Protein AF-A0A0H1RCR2-F1 (afdb_monomer)

Solvent-accessible surface area (backbone atoms only — not comparable to full-atom values): 10710 Å² total; per-residue (Å²): 124,75,67,65,59,61,64,61,50,67,60,72,89,80,60,96,56,57,71,66,57,50,45,52,46,50,44,52,52,25,50,52,54,24,70,76,38,75,85,51,46,60,32,40,55,49,40,49,52,45,50,52,50,48,44,62,71,64,78,48,88,68,96,70,82,88,71,63,65,71,38,54,53,49,53,52,53,21,50,50,48,23,53,50,30,72,71,50,89,91,56,80,65,50,51,67,48,46,38,40,66,52,39,67,88,88,66,82,84,68,61,55,65,61,65,45,57,49,50,52,55,40,37,51,55,13,38,54,47,52,55,40,41,77,72,68,41,56,64,72,59,46,36,46,53,50,14,68,70,47,73,44,57,49,69,58,49,47,56,32,33,75,74,22,39,68,61,25,53,49,48,52,50,54,46,58,61,67,68,52,71,80,77,82,80,124

Nearest PDB structures (foldseek):
  2f2c-assembly1_A  TM=2.483E-01  e=2.224E+00  Herpesvirus saimiri (strain 11)
  4pgk-assembly1_A  TM=1.810E-01  e=5.651E+00  Prochlorococcus marinus str. MIT 9313

Foldseek 3Di:
DVPVLLVVLPPPPQQPDDLVLLLVLLLVLLVVVCVVPVVQLVSLVSNVVSQVVSCVSVVDDDPDGDHDPSSVVLLVQLVVQQVCLVPDPPHDRDDSCVSSVQDDDDDPPDGPVVVVVVVSVLLSLLLSLVVCVVVVDDSLVSLVVSCVSRVNDSVSSVVSNVVRNVVSVVSVVVSVVVPDDPDPPD

Organism: NCBI:txid1225564

Radius of gyration: 19.25 Å; Cα contacts (8 Å, |Δi|>4): 142; chains: 1; bounding box: 47×61×52 Å

Mean predicted aligned error: 11.2 Å

Sequence (186 aa):
MRGQQLESAWTDANWPFAAEQDLAIFLAMTREAFAADSTNSLPAFEALGYVASYYWRKDEAPESVTIPFWVVEVIVSGYQKYKASHTGPGGARLKFGEALQMEGHGQGKRPRIHDHLKQLRDIRIAIHLVLLEEKGWKIDAAIQELADRTGIHHTTVRDLWVRHAEQARKALRNFRQGETPPEQTS

Structure (mmCIF, N/CA/C/O backbone):
data_AF-A0A0H1RCR2-F1
#
_entry.id   AF-A0A0H1RCR2-F1
#
loop_
_atom_site.group_PDB
_atom_site.id
_atom_site.type_symbol
_atom_site.label_atom_id
_atom_site.label_alt_id
_atom_site.label_comp_id
_atom_site.label_asym_id
_atom_site.label_entity_id
_atom_site.label_seq_id
_atom_site.pdbx_PDB_ins_code
_atom_site.Cartn_x
_atom_site.Cartn_y
_atom_site.Cartn_z
_atom_site.occupancy
_atom_site.B_iso_or_equiv
_atom_site.auth_seq_id
_atom_site.auth_comp_id
_atom_site.auth_asym_id
_atom_site.auth_atom_id
_atom_site.pdbx_PDB_model_num
ATOM 1 N N . MET A 1 1 ? -3.890 -25.517 2.722 1.00 35.06 1 MET A N 1
ATOM 2 C CA . MET A 1 1 ? -5.296 -25.098 2.926 1.00 35.06 1 MET A CA 1
ATOM 3 C C . MET A 1 1 ? -5.482 -23.783 3.708 1.00 35.06 1 MET A C 1
ATOM 5 O O . MET A 1 1 ? -6.578 -23.259 3.667 1.00 35.06 1 MET A O 1
ATOM 9 N N . ARG A 1 2 ? -4.459 -23.178 4.349 1.00 38.66 2 ARG A N 1
ATOM 10 C CA . ARG A 1 2 ? -4.607 -21.895 5.090 1.00 38.66 2 ARG A CA 1
ATOM 11 C C . ARG A 1 2 ? -4.662 -20.612 4.234 1.00 38.66 2 ARG A C 1
ATOM 13 O O . ARG A 1 2 ? -5.039 -19.575 4.754 1.00 38.66 2 ARG A O 1
ATOM 20 N N . GLY A 1 3 ? -4.261 -20.662 2.959 1.00 30.89 3 GLY A N 1
ATOM 21 C CA . GLY A 1 3 ? -4.200 -19.475 2.086 1.00 30.89 3 GLY A CA 1
ATOM 22 C C . GLY A 1 3 ? -5.567 -19.011 1.570 1.00 30.89 3 GLY A C 1
ATOM 23 O O . GLY A 1 3 ? -5.868 -17.830 1.644 1.00 30.89 3 GLY A O 1
ATOM 24 N N . GLN A 1 4 ? -6.423 -19.947 1.147 1.00 33.56 4 GLN A N 1
ATOM 25 C CA . GLN A 1 4 ? -7.740 -19.634 0.569 1.00 33.56 4 GLN A CA 1
ATOM 26 C C . GLN A 1 4 ? -8.764 -19.129 1.599 1.00 33.56 4 GLN A C 1
ATOM 28 O O . GLN A 1 4 ? -9.599 -18.299 1.266 1.00 33.56 4 GLN A O 1
ATOM 33 N N . GLN A 1 5 ? -8.682 -19.568 2.862 1.00 36.41 5 GLN A N 1
ATOM 34 C CA . GLN A 1 5 ? -9.556 -19.050 3.929 1.00 36.41 5 GLN A CA 1
ATOM 35 C C . GLN A 1 5 ? -9.236 -17.597 4.314 1.00 36.41 5 GLN A C 1
ATOM 37 O O . GLN A 1 5 ? -10.123 -16.872 4.751 1.00 36.41 5 GLN A O 1
ATOM 42 N N . LEU A 1 6 ? -7.985 -17.155 4.140 1.00 40.22 6 LEU A N 1
ATOM 43 C CA . LEU A 1 6 ? -7.597 -15.764 4.396 1.00 40.22 6 LEU A CA 1
ATOM 44 C C . LEU A 1 6 ? -8.060 -14.819 3.280 1.00 40.22 6 LEU A C 1
ATOM 46 O O . LEU A 1 6 ? -8.351 -13.662 3.569 1.00 40.22 6 LEU A O 1
ATOM 50 N N . GLU A 1 7 ? -8.143 -15.296 2.034 1.00 38.78 7 GLU A N 1
ATOM 51 C CA . GLU A 1 7 ? -8.657 -14.510 0.903 1.00 38.78 7 GLU A CA 1
ATOM 52 C C . GLU A 1 7 ? -10.174 -14.287 0.995 1.00 38.78 7 GLU A C 1
ATOM 54 O O . GLU A 1 7 ? -10.642 -13.203 0.659 1.00 38.78 7 GLU A O 1
ATOM 59 N N . SER A 1 8 ? -10.938 -15.256 1.519 1.00 40.12 8 SER A N 1
ATOM 60 C CA . SER A 1 8 ? -12.397 -15.126 1.652 1.00 40.12 8 SER A CA 1
ATOM 61 C C . SER A 1 8 ? -12.854 -14.335 2.882 1.00 40.12 8 SER A C 1
ATOM 63 O O . SER A 1 8 ? -13.965 -13.823 2.887 1.00 40.12 8 SER A O 1
ATOM 65 N N . ALA A 1 9 ? -12.037 -14.217 3.936 1.00 40.69 9 ALA A N 1
ATOM 66 C CA . ALA A 1 9 ? -12.423 -13.519 5.173 1.00 40.69 9 ALA A CA 1
ATOM 67 C C . ALA A 1 9 ? -12.487 -11.982 5.034 1.00 40.69 9 ALA A C 1
ATOM 69 O O . ALA A 1 9 ? -12.967 -11.294 5.932 1.00 40.69 9 ALA A O 1
ATOM 70 N N . TRP A 1 10 ? -12.008 -11.445 3.907 1.00 47.72 10 TRP A N 1
ATOM 71 C CA . TRP A 1 10 ? -12.011 -10.016 3.579 1.00 47.72 10 TRP A CA 1
ATOM 72 C C . TRP A 1 10 ? -13.032 -9.655 2.493 1.00 47.72 10 TRP A C 1
ATOM 74 O O . TRP A 1 10 ? -12.876 -8.635 1.825 1.00 47.72 10 TRP A O 1
ATOM 84 N N . THR A 1 11 ? -14.078 -10.467 2.315 1.00 45.16 11 THR A N 1
ATOM 85 C CA . THR A 1 11 ? -15.277 -10.043 1.581 1.00 45.16 11 THR A CA 1
ATOM 86 C C . THR A 1 11 ? -15.953 -8.895 2.335 1.00 45.16 11 THR A C 1
ATOM 88 O O . THR A 1 11 ? -16.417 -9.094 3.456 1.00 45.16 11 THR A O 1
ATOM 91 N N . ASP A 1 12 ? -15.937 -7.718 1.706 1.00 49.75 12 ASP A N 1
ATOM 92 C CA . ASP A 1 12 ? -16.594 -6.405 1.885 1.00 49.75 12 ASP A CA 1
ATOM 93 C C . ASP A 1 12 ? -17.469 -6.071 3.114 1.00 49.75 12 ASP A C 1
ATOM 95 O O . ASP A 1 12 ? -17.557 -4.903 3.482 1.00 49.75 12 ASP A O 1
ATOM 99 N N . ALA A 1 13 ? -18.077 -7.025 3.814 1.00 46.31 13 ALA A N 1
ATOM 100 C CA . ALA A 1 13 ? -19.043 -6.766 4.885 1.00 46.31 13 ALA A CA 1
ATOM 101 C C . ALA A 1 13 ? -18.462 -6.092 6.150 1.00 46.31 13 ALA A C 1
ATOM 103 O O . ALA A 1 13 ? -19.223 -5.632 6.997 1.00 46.31 13 ALA A O 1
ATOM 104 N N . ASN A 1 14 ? -17.133 -6.028 6.300 1.00 53.31 14 ASN A N 1
ATOM 105 C CA . ASN A 1 14 ? -16.466 -5.515 7.506 1.00 53.31 14 ASN A CA 1
ATOM 106 C C . ASN A 1 14 ? -15.431 -4.405 7.239 1.00 53.31 14 ASN A C 1
ATOM 108 O O . ASN A 1 14 ? -14.752 -3.969 8.173 1.00 53.31 14 ASN A O 1
ATOM 112 N N . TRP A 1 15 ? -15.282 -3.931 5.996 1.00 62.47 15 TRP A N 1
ATOM 113 C CA . TRP A 1 15 ? -14.347 -2.843 5.690 1.00 62.47 15 TRP A CA 1
ATOM 114 C C . TRP A 1 15 ? -15.001 -1.477 5.970 1.00 62.47 15 TRP A C 1
ATOM 116 O O . TRP A 1 15 ? -16.136 -1.256 5.558 1.00 62.47 15 TRP A O 1
ATOM 126 N N . PRO A 1 16 ? -14.340 -0.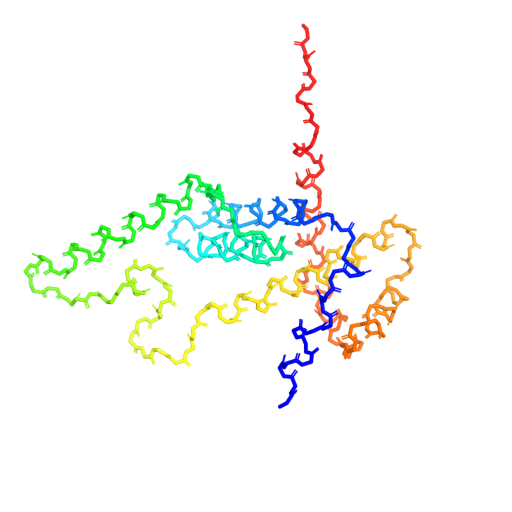546 6.688 1.00 61.06 16 PRO A N 1
ATOM 127 C CA . PRO A 1 16 ? -14.983 0.675 7.168 1.00 61.06 16 PRO A CA 1
ATOM 128 C C . PRO A 1 16 ? -15.031 1.792 6.113 1.00 61.06 16 PRO A C 1
ATOM 130 O O . PRO A 1 16 ? -15.529 2.873 6.415 1.00 61.06 16 PRO A O 1
ATOM 133 N N . PHE A 1 17 ? -14.507 1.545 4.910 1.00 67.38 17 PHE A N 1
ATOM 134 C CA . PHE A 1 17 ? -14.441 2.498 3.807 1.00 67.38 17 PHE A CA 1
ATOM 135 C C . PHE A 1 17 ? -15.185 1.986 2.581 1.00 67.38 17 PHE A C 1
ATOM 137 O O . PHE A 1 17 ? -15.174 0.786 2.300 1.00 67.38 17 PHE A O 1
ATOM 144 N N . ALA A 1 18 ? -15.745 2.916 1.805 1.00 78.62 18 ALA A N 1
ATOM 145 C CA . ALA A 1 18 ? -16.149 2.627 0.434 1.00 78.62 18 ALA A CA 1
ATOM 146 C C . ALA A 1 18 ? -14.922 2.210 -0.403 1.00 78.62 18 ALA A C 1
ATOM 148 O O . ALA A 1 18 ? -13.793 2.624 -0.116 1.00 78.62 18 ALA A O 1
ATOM 149 N N . ALA A 1 19 ? -15.127 1.401 -1.445 1.00 75.50 19 ALA A N 1
ATOM 150 C CA . ALA A 1 19 ? -14.042 0.887 -2.287 1.00 75.50 19 ALA A CA 1
ATOM 151 C C . ALA A 1 19 ? -13.187 2.015 -2.904 1.00 75.50 19 ALA A C 1
ATOM 153 O O . ALA A 1 19 ? -11.976 1.872 -3.064 1.00 75.50 19 ALA A O 1
ATOM 154 N N . GLU A 1 20 ? -13.804 3.158 -3.195 1.00 80.75 20 GLU A N 1
ATOM 155 C CA . GLU A 1 20 ? -13.174 4.371 -3.711 1.00 80.75 20 GLU A CA 1
ATOM 156 C C . GLU A 1 20 ? -12.251 5.027 -2.679 1.00 80.75 20 GLU A C 1
ATOM 158 O O . GLU A 1 20 ? -11.141 5.441 -3.011 1.00 80.75 20 GLU A O 1
ATOM 163 N N . GLN A 1 21 ? -12.689 5.100 -1.420 1.00 80.62 21 GLN A N 1
ATOM 164 C CA . GLN A 1 21 ? -11.900 5.663 -0.321 1.00 80.62 21 GLN A CA 1
ATOM 165 C C . GLN A 1 21 ? -10.708 4.758 0.006 1.00 80.62 21 GLN A C 1
ATOM 167 O O . GLN A 1 21 ? -9.594 5.241 0.197 1.00 80.62 21 GLN A O 1
ATOM 172 N N . ASP A 1 22 ? -10.924 3.439 -0.006 1.00 81.31 22 ASP A N 1
ATOM 173 C CA . ASP A 1 22 ? -9.861 2.440 0.117 1.00 81.31 22 ASP A CA 1
ATOM 174 C C . ASP A 1 22 ? -8.805 2.634 -0.983 1.00 81.31 22 ASP A C 1
ATOM 176 O O . ASP A 1 22 ? -7.619 2.798 -0.687 1.00 81.31 22 ASP A O 1
ATOM 180 N N . LEU A 1 23 ? -9.233 2.712 -2.248 1.00 84.12 23 LEU A N 1
ATOM 181 C CA . LEU A 1 23 ? -8.339 2.972 -3.375 1.00 84.12 23 LEU A CA 1
ATOM 182 C C . LEU A 1 23 ? -7.568 4.291 -3.196 1.00 84.12 23 LEU A C 1
ATOM 184 O O . LEU A 1 23 ? -6.349 4.307 -3.359 1.00 84.12 23 LEU A O 1
ATOM 188 N N . ALA A 1 24 ? -8.244 5.381 -2.826 1.00 84.75 24 ALA A N 1
ATOM 189 C CA . ALA A 1 24 ? -7.622 6.693 -2.656 1.00 84.75 24 ALA A CA 1
ATOM 190 C C . ALA A 1 24 ? -6.534 6.699 -1.568 1.00 84.75 24 ALA A C 1
ATOM 192 O O . ALA A 1 24 ? -5.434 7.206 -1.806 1.00 84.75 24 ALA A O 1
ATOM 193 N N . ILE A 1 25 ? -6.803 6.091 -0.406 1.00 84.00 25 ILE A N 1
ATOM 194 C CA . ILE A 1 25 ? -5.829 5.972 0.691 1.00 84.00 25 ILE A CA 1
ATOM 195 C C . ILE A 1 25 ? -4.581 5.229 0.205 1.00 84.00 25 ILE A C 1
ATOM 197 O O . ILE A 1 25 ? -3.456 5.697 0.398 1.00 84.00 25 ILE A O 1
ATOM 201 N N . PHE A 1 26 ? -4.760 4.096 -0.473 1.00 85.56 26 PHE A N 1
ATOM 202 C CA . PHE A 1 26 ? -3.634 3.277 -0.917 1.00 85.56 26 PHE A CA 1
ATOM 203 C C . PHE A 1 26 ? -2.836 3.900 -2.066 1.00 85.56 26 PHE A C 1
ATOM 205 O O . PHE A 1 26 ? -1.604 3.811 -2.079 1.00 85.56 26 PHE A O 1
ATOM 212 N N . LEU A 1 27 ? -3.493 4.607 -2.986 1.00 88.12 27 LEU A N 1
ATOM 213 C CA . LEU A 1 27 ? -2.804 5.397 -4.008 1.00 88.12 27 LEU A CA 1
ATOM 214 C C . LEU A 1 27 ? -1.984 6.543 -3.397 1.00 88.12 27 LEU A C 1
ATOM 216 O O . LEU A 1 27 ? -0.870 6.805 -3.851 1.00 88.12 27 LEU A O 1
ATOM 220 N N . ALA A 1 28 ? -2.484 7.201 -2.347 1.00 86.56 28 ALA A N 1
ATOM 221 C CA . ALA A 1 28 ? -1.724 8.227 -1.6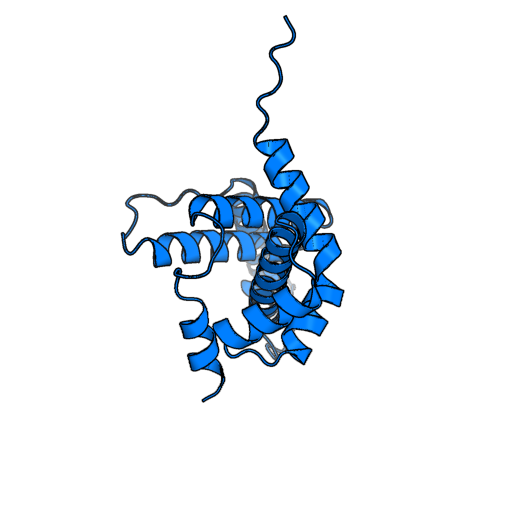35 1.00 86.56 28 ALA A CA 1
ATOM 222 C C . ALA A 1 28 ? -0.491 7.639 -0.927 1.00 86.56 28 ALA A C 1
ATOM 224 O O . ALA A 1 28 ? 0.607 8.179 -1.056 1.00 86.56 28 ALA A O 1
ATOM 225 N N . MET A 1 29 ? -0.648 6.505 -0.236 1.00 85.31 29 MET A N 1
ATOM 226 C CA . MET A 1 29 ? 0.454 5.834 0.463 1.00 85.31 29 MET A CA 1
ATOM 227 C C . MET A 1 29 ? 1.559 5.363 -0.488 1.00 85.31 29 MET A C 1
ATOM 229 O O . MET A 1 29 ? 2.739 5.586 -0.223 1.00 85.31 29 MET A O 1
ATOM 233 N N . THR A 1 30 ? 1.187 4.731 -1.602 1.00 88.12 30 THR A N 1
ATOM 234 C CA . THR A 1 30 ? 2.148 4.258 -2.614 1.00 88.12 30 THR A CA 1
ATOM 235 C C . THR A 1 30 ? 2.860 5.419 -3.301 1.00 88.12 30 THR A C 1
ATOM 237 O O . THR A 1 30 ? 4.074 5.369 -3.493 1.00 88.12 30 THR A O 1
ATOM 240 N N . ARG A 1 31 ? 2.149 6.516 -3.587 1.00 89.06 31 ARG A N 1
ATOM 241 C CA . ARG A 1 31 ? 2.767 7.746 -4.095 1.00 89.06 31 ARG A CA 1
ATOM 242 C C . ARG A 1 31 ? 3.761 8.343 -3.102 1.00 89.06 31 ARG A C 1
ATOM 244 O O . ARG A 1 31 ? 4.830 8.779 -3.514 1.00 89.06 31 ARG A O 1
ATOM 251 N N . GLU A 1 32 ? 3.427 8.376 -1.814 1.00 86.44 32 GLU A N 1
ATOM 252 C CA . GLU A 1 32 ? 4.335 8.875 -0.777 1.00 86.44 32 GLU A CA 1
ATOM 253 C C . GLU A 1 32 ? 5.592 7.998 -0.663 1.00 86.44 32 GLU A C 1
ATOM 255 O O . GLU A 1 32 ? 6.705 8.520 -0.613 1.00 86.44 32 GLU A O 1
ATOM 260 N N . ALA A 1 33 ? 5.430 6.673 -0.698 1.00 83.75 33 ALA A N 1
ATOM 261 C CA . ALA A 1 33 ? 6.551 5.736 -0.699 1.00 83.75 33 ALA A CA 1
ATOM 262 C C . ALA A 1 33 ? 7.457 5.931 -1.927 1.00 83.75 33 ALA A C 1
ATOM 264 O O . ALA A 1 33 ? 8.679 5.960 -1.790 1.00 83.75 33 ALA A O 1
ATOM 265 N N . PHE A 1 34 ? 6.867 6.137 -3.108 1.00 87.25 34 PHE A N 1
ATOM 266 C CA . PHE A 1 34 ? 7.616 6.456 -4.324 1.00 87.25 34 PHE A CA 1
ATOM 267 C C . PHE A 1 34 ? 8.319 7.815 -4.245 1.00 87.25 34 PHE A C 1
ATOM 269 O O . PHE A 1 34 ? 9.440 7.963 -4.715 1.00 87.25 34 PHE A O 1
ATOM 276 N N . ALA A 1 35 ? 7.693 8.821 -3.634 1.00 86.75 35 ALA A N 1
ATOM 277 C CA . ALA A 1 35 ? 8.319 10.128 -3.453 1.00 86.75 35 ALA A CA 1
ATOM 278 C C . ALA A 1 35 ? 9.531 10.064 -2.504 1.00 86.75 35 ALA A C 1
ATOM 280 O O . ALA A 1 35 ? 10.490 10.810 -2.694 1.00 86.75 35 ALA A O 1
ATOM 281 N N . ALA A 1 36 ? 9.500 9.170 -1.510 1.00 86.31 36 ALA A N 1
ATOM 282 C CA . ALA A 1 36 ? 10.615 8.942 -0.592 1.00 86.31 36 ALA A CA 1
ATOM 283 C C . ALA A 1 36 ? 11.798 8.213 -1.256 1.00 86.31 36 ALA A C 1
ATOM 285 O O . ALA A 1 36 ? 12.950 8.511 -0.945 1.00 86.31 36 ALA A O 1
ATOM 286 N N . ASP A 1 37 ? 11.522 7.289 -2.180 1.00 84.12 37 ASP A N 1
ATOM 287 C CA . ASP A 1 37 ? 12.530 6.614 -3.001 1.00 84.12 37 ASP 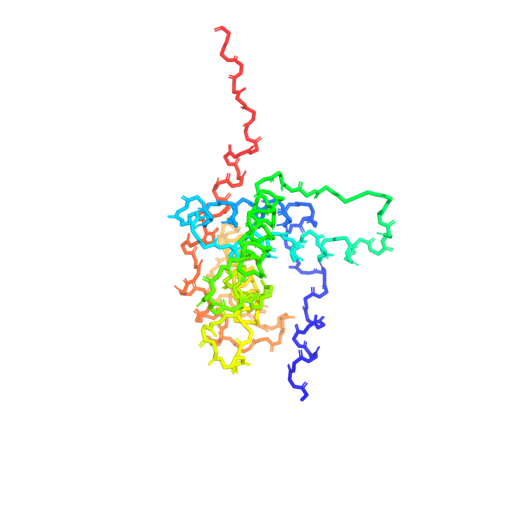A CA 1
ATOM 288 C C . ASP A 1 37 ? 12.019 6.416 -4.435 1.00 84.12 37 ASP A C 1
ATOM 290 O O . ASP A 1 37 ? 11.425 5.394 -4.783 1.00 84.12 37 ASP A O 1
ATOM 294 N N . SER A 1 38 ? 12.300 7.403 -5.290 1.00 83.44 38 SER A N 1
ATOM 295 C CA . SER A 1 38 ? 11.874 7.399 -6.698 1.00 83.44 38 SER A CA 1
ATOM 296 C C . SER A 1 38 ? 12.644 6.407 -7.571 1.00 83.44 38 SER A C 1
ATOM 298 O O . SER A 1 38 ? 12.306 6.199 -8.740 1.00 83.44 38 SER A O 1
ATOM 300 N N . THR A 1 39 ? 13.691 5.779 -7.028 1.00 80.88 39 THR A N 1
ATOM 301 C CA . THR A 1 39 ? 14.432 4.733 -7.735 1.00 80.88 39 THR A CA 1
ATOM 302 C C . THR A 1 39 ? 13.768 3.371 -7.586 1.00 80.88 39 THR A C 1
ATOM 304 O O . THR A 1 39 ? 13.957 2.516 -8.455 1.00 80.88 39 THR A O 1
ATOM 307 N N . ASN A 1 40 ? 12.956 3.198 -6.540 1.00 81.12 40 ASN A N 1
ATOM 308 C CA . ASN A 1 40 ? 12.179 2.002 -6.279 1.00 81.12 40 ASN A CA 1
ATOM 309 C C . ASN A 1 40 ? 10.857 2.044 -7.053 1.00 81.12 40 ASN A C 1
ATOM 311 O O . ASN A 1 40 ? 9.939 2.792 -6.735 1.00 81.12 40 ASN A O 1
ATOM 315 N N . SER A 1 41 ? 10.729 1.194 -8.062 1.00 83.75 41 SER A N 1
ATOM 316 C CA . SER A 1 41 ? 9.528 1.071 -8.897 1.00 83.75 41 SER A CA 1
ATOM 317 C C . SER A 1 41 ? 8.390 0.283 -8.247 1.00 83.75 41 SER A C 1
ATOM 319 O O . SER A 1 41 ? 7.281 0.266 -8.779 1.00 83.75 41 SER A O 1
ATOM 321 N N . LEU A 1 42 ? 8.630 -0.375 -7.111 1.00 81.75 42 LEU A N 1
ATOM 322 C CA . LEU A 1 42 ? 7.6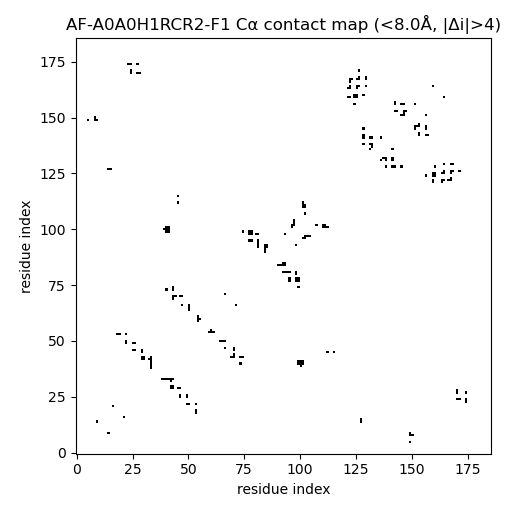51 -1.248 -6.467 1.00 81.75 42 LEU A CA 1
ATOM 323 C C . LEU A 1 42 ? 6.338 -0.544 -6.081 1.00 81.75 42 LEU A C 1
ATOM 325 O O . LEU A 1 42 ? 5.287 -1.104 -6.397 1.00 81.75 42 LEU A O 1
ATOM 329 N N . PRO A 1 43 ? 6.342 0.687 -5.529 1.00 85.75 43 PRO A N 1
ATOM 330 C CA . PRO A 1 43 ? 5.097 1.376 -5.207 1.00 85.75 43 PRO A CA 1
ATOM 331 C C . PRO A 1 43 ? 4.207 1.630 -6.433 1.00 85.75 43 PRO A C 1
ATOM 333 O O . PRO A 1 43 ? 2.984 1.637 -6.318 1.00 85.75 43 PRO A O 1
ATOM 336 N N . ALA A 1 44 ? 4.784 1.786 -7.632 1.00 87.06 44 ALA A N 1
ATOM 337 C CA . ALA A 1 44 ? 4.001 1.935 -8.861 1.00 87.06 44 ALA A CA 1
ATOM 338 C C . ALA A 1 44 ? 3.232 0.652 -9.211 1.00 87.06 44 ALA A C 1
ATOM 340 O O . ALA A 1 44 ? 2.070 0.703 -9.610 1.00 87.06 44 ALA A O 1
ATOM 341 N N . PHE A 1 45 ? 3.858 -0.511 -9.021 1.00 82.69 45 PHE A N 1
ATOM 342 C CA . PHE A 1 45 ? 3.202 -1.802 -9.232 1.00 82.69 45 PHE A CA 1
ATOM 343 C C . PHE A 1 45 ? 2.158 -2.107 -8.163 1.00 82.69 45 PHE A C 1
ATOM 345 O O . PHE A 1 45 ? 1.129 -2.706 -8.470 1.00 82.69 45 PHE A O 1
ATOM 352 N N . GLU A 1 46 ? 2.378 -1.655 -6.931 1.00 80.19 46 GLU A N 1
ATOM 353 C CA . GLU A 1 46 ? 1.362 -1.714 -5.881 1.00 80.19 46 GLU A CA 1
ATOM 354 C C . GLU A 1 46 ? 0.143 -0.880 -6.258 1.00 80.19 46 GLU A C 1
ATOM 356 O O . GLU A 1 46 ? -0.976 -1.387 -6.218 1.00 80.19 46 GLU A O 1
ATOM 361 N N . ALA A 1 47 ? 0.355 0.360 -6.708 1.00 86.12 47 ALA A N 1
ATOM 362 C CA . ALA A 1 47 ? -0.717 1.224 -7.186 1.00 86.12 47 ALA A CA 1
ATOM 363 C C . ALA A 1 47 ? -1.527 0.564 -8.319 1.00 86.12 47 ALA A C 1
ATOM 365 O O . ALA A 1 47 ? -2.757 0.581 -8.272 1.00 86.12 47 ALA A O 1
ATOM 366 N N . LEU A 1 48 ? -0.871 -0.092 -9.287 1.00 85.38 48 LEU A N 1
ATOM 367 C CA . LEU A 1 48 ? -1.565 -0.886 -10.315 1.00 85.38 48 LEU A CA 1
ATOM 368 C C . LEU A 1 48 ? -2.366 -2.046 -9.721 1.00 85.38 48 LEU A C 1
ATOM 370 O O . LEU A 1 48 ? -3.511 -2.259 -10.113 1.00 85.38 48 LEU A O 1
ATOM 374 N N . GLY A 1 49 ? -1.779 -2.791 -8.781 1.00 80.31 49 GLY A N 1
ATOM 375 C CA . GLY A 1 49 ? -2.452 -3.890 -8.093 1.00 80.31 49 GLY A CA 1
ATOM 376 C C . GLY A 1 49 ? -3.714 -3.430 -7.361 1.00 80.31 49 GLY A C 1
ATOM 377 O O . GLY A 1 49 ? -4.728 -4.127 -7.394 1.00 80.31 49 GLY A O 1
ATOM 378 N N . TYR A 1 50 ? -3.690 -2.235 -6.767 1.00 80.12 50 TYR A N 1
ATOM 379 C CA . TYR A 1 50 ? -4.856 -1.631 -6.124 1.00 80.12 50 TYR A CA 1
ATOM 380 C C . TYR A 1 50 ? -5.937 -1.219 -7.109 1.00 80.12 50 TYR A C 1
ATOM 382 O O . TYR A 1 50 ? -7.103 -1.529 -6.880 1.00 80.12 50 TYR A O 1
ATOM 390 N N . VAL A 1 51 ? -5.557 -0.571 -8.210 1.00 84.38 51 VAL A N 1
ATOM 391 C CA . VAL A 1 51 ? -6.495 -0.213 -9.279 1.00 84.38 51 VAL A CA 1
ATOM 392 C C . VAL A 1 51 ? -7.158 -1.478 -9.834 1.00 84.38 51 VAL A C 1
ATOM 394 O O . VAL A 1 51 ? -8.382 -1.552 -9.899 1.00 84.38 51 VAL A O 1
ATOM 397 N N . ALA A 1 52 ? -6.372 -2.513 -10.143 1.00 81.31 52 ALA A N 1
ATOM 398 C CA . ALA A 1 52 ? -6.892 -3.794 -10.616 1.00 81.31 52 ALA A CA 1
ATOM 399 C C . ALA A 1 52 ? -7.825 -4.458 -9.590 1.00 81.31 52 ALA A C 1
ATOM 401 O O . ALA A 1 52 ? -8.909 -4.906 -9.949 1.00 81.31 52 ALA A O 1
ATOM 402 N N . SER A 1 53 ? -7.441 -4.473 -8.310 1.00 77.38 53 SER A N 1
ATOM 403 C CA . SER A 1 53 ? -8.264 -5.038 -7.230 1.00 77.38 53 SER A CA 1
ATOM 404 C C . SER A 1 53 ? -9.577 -4.279 -7.043 1.00 77.38 53 SER A C 1
ATOM 406 O O . SER A 1 53 ? -10.605 -4.896 -6.787 1.00 77.38 53 SER A O 1
ATOM 408 N N . TYR A 1 54 ? -9.557 -2.951 -7.167 1.00 80.94 54 TYR A N 1
ATOM 409 C CA . TYR A 1 54 ? -10.753 -2.115 -7.096 1.00 80.94 54 TYR A CA 1
ATOM 410 C C . TYR A 1 54 ? -11.743 -2.465 -8.211 1.00 80.94 54 TYR A C 1
ATOM 412 O O . TYR A 1 54 ? -12.908 -2.733 -7.927 1.00 80.94 54 TYR A O 1
ATOM 420 N N . TYR A 1 55 ? -11.277 -2.540 -9.461 1.00 78.56 55 TYR A N 1
ATOM 421 C CA . TYR A 1 55 ? -12.145 -2.896 -10.585 1.00 78.56 55 TYR A CA 1
ATOM 422 C C . TYR A 1 55 ? -12.608 -4.353 -10.532 1.00 78.56 55 TYR A C 1
ATOM 424 O O . TYR A 1 55 ? -13.764 -4.627 -10.829 1.00 78.56 55 TYR A O 1
ATOM 432 N N . TRP A 1 56 ? -11.758 -5.276 -10.072 1.00 75.25 56 TRP A N 1
ATOM 433 C CA . TRP A 1 56 ? -12.163 -6.663 -9.834 1.00 75.25 56 TRP A CA 1
ATOM 434 C C . TRP A 1 56 ? -13.312 -6.761 -8.820 1.00 75.25 56 TRP A C 1
ATOM 436 O O . TRP A 1 56 ? -14.234 -7.546 -8.999 1.00 75.25 56 TRP A O 1
ATOM 446 N N . ARG A 1 57 ? -13.282 -5.945 -7.760 1.00 70.94 57 ARG A N 1
ATOM 447 C CA . ARG A 1 57 ? -14.332 -5.912 -6.726 1.00 70.94 57 ARG A CA 1
ATOM 448 C C . ARG A 1 57 ? -15.627 -5.258 -7.179 1.00 70.94 57 ARG A C 1
ATOM 450 O O . ARG A 1 57 ? -16.676 -5.559 -6.628 1.00 70.94 57 ARG A O 1
ATOM 457 N N . LYS A 1 58 ? -15.557 -4.347 -8.147 1.00 7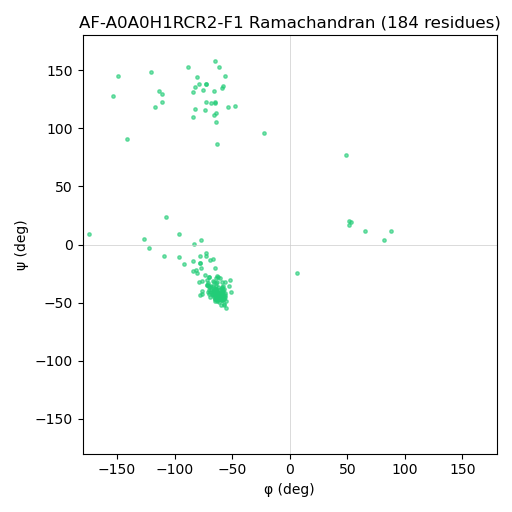5.81 58 LYS A N 1
ATOM 458 C CA . LYS A 1 58 ? -16.740 -3.693 -8.709 1.00 75.81 58 LYS A CA 1
ATOM 459 C C . LYS A 1 58 ? -17.603 -4.650 -9.537 1.00 75.81 58 LYS A C 1
ATOM 461 O O . LYS A 1 58 ? -18.723 -4.276 -9.844 1.00 75.81 58 LYS A O 1
ATOM 466 N N . ASP A 1 59 ? -17.091 -5.841 -9.879 1.00 66.00 59 ASP A N 1
ATOM 467 C CA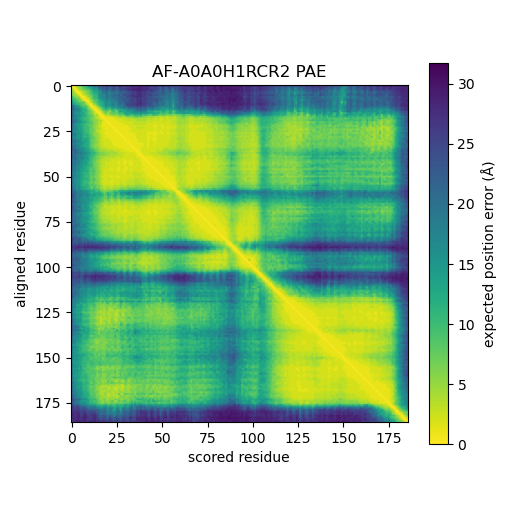 . ASP A 1 59 ? -17.737 -6.876 -10.714 1.00 66.00 59 ASP A CA 1
ATOM 468 C C . ASP A 1 59 ? -18.283 -6.350 -12.060 1.00 66.00 59 ASP A C 1
ATOM 470 O O . ASP A 1 59 ? -19.067 -6.985 -12.759 1.00 66.00 59 ASP A O 1
ATOM 474 N N . GLU A 1 60 ? -17.814 -5.167 -12.450 1.00 64.44 60 GLU A N 1
ATOM 475 C CA . GLU A 1 60 ? -18.123 -4.476 -13.687 1.00 64.44 60 GLU A CA 1
ATOM 476 C C . GLU A 1 60 ? -16.811 -4.364 -14.453 1.00 64.44 60 GLU A C 1
ATOM 478 O O . GLU A 1 60 ? -15.850 -3.756 -13.975 1.00 64.44 60 GLU A O 1
ATOM 483 N N . ALA A 1 61 ? -16.749 -4.966 -15.643 1.00 69.44 61 ALA A N 1
ATOM 484 C CA . ALA A 1 61 ? -15.623 -4.759 -16.540 1.00 69.44 61 ALA A CA 1
ATOM 485 C C . ALA A 1 61 ? -15.642 -3.289 -16.987 1.00 69.44 61 ALA A C 1
ATOM 487 O O . ALA A 1 61 ? -16.563 -2.889 -17.704 1.00 69.44 61 ALA A O 1
ATOM 488 N N . PRO A 1 62 ? -14.674 -2.460 -16.564 1.00 76.12 62 PRO A N 1
ATOM 489 C CA . PRO A 1 62 ? -14.732 -1.045 -16.873 1.00 76.12 62 PRO A CA 1
ATOM 490 C C . PRO A 1 62 ? -14.425 -0.822 -18.358 1.00 76.12 62 PRO A C 1
ATOM 492 O O . PRO A 1 62 ? -13.478 -1.397 -18.894 1.00 76.12 62 PRO A O 1
ATOM 495 N N . GLU A 1 63 ? -15.166 0.072 -19.018 1.00 77.88 63 GLU A N 1
ATOM 496 C CA . GLU A 1 63 ? -14.821 0.524 -20.379 1.00 77.88 63 GLU A CA 1
ATOM 497 C C . GLU A 1 63 ? -13.466 1.250 -20.409 1.00 77.88 63 GLU A C 1
ATOM 499 O O . GLU A 1 63 ? -12.771 1.262 -21.425 1.00 77.88 63 GLU A O 1
ATOM 504 N N . SER A 1 64 ? -13.073 1.855 -19.281 1.00 80.81 64 SER A N 1
ATOM 505 C CA . SER A 1 64 ? -11.787 2.526 -19.122 1.00 80.81 64 SER A CA 1
ATOM 506 C C . SER A 1 64 ? -11.276 2.459 -17.679 1.00 80.81 64 SER A C 1
ATOM 508 O O . SER A 1 64 ? -12.044 2.511 -16.719 1.00 80.81 64 SER A O 1
ATOM 510 N N . VAL A 1 65 ? -9.954 2.343 -17.528 1.00 81.19 65 VAL A N 1
ATOM 511 C CA . VAL A 1 65 ? -9.262 2.250 -16.235 1.00 81.19 65 VAL A CA 1
ATOM 512 C C . VAL A 1 65 ? -8.464 3.528 -16.009 1.00 81.19 65 VAL A C 1
ATOM 514 O O . VAL A 1 65 ? -7.575 3.854 -16.797 1.00 81.19 65 VAL A O 1
ATOM 517 N N . THR A 1 66 ? -8.734 4.229 -14.910 1.00 83.88 66 THR A N 1
ATOM 518 C CA . THR A 1 66 ? -7.942 5.402 -14.521 1.00 83.88 66 THR A CA 1
ATOM 519 C C . THR A 1 66 ? -6.676 4.957 -13.797 1.00 83.88 66 THR A C 1
ATOM 521 O O . THR A 1 66 ? -6.738 4.384 -12.710 1.00 83.88 66 THR A O 1
ATOM 524 N N . ILE A 1 67 ? -5.516 5.248 -14.388 1.00 86.44 67 ILE A N 1
ATOM 525 C CA . ILE A 1 67 ? -4.201 4.950 -13.809 1.00 86.44 67 ILE A CA 1
ATOM 526 C C . ILE A 1 67 ? -3.496 6.273 -13.480 1.00 86.44 67 ILE A C 1
ATOM 528 O O . ILE A 1 67 ? -3.445 7.156 -14.340 1.00 86.44 67 ILE A O 1
ATOM 532 N N . PRO A 1 68 ? -2.924 6.440 -12.272 1.00 88.56 68 PRO A N 1
ATOM 533 C CA . PRO A 1 68 ? -2.159 7.638 -11.946 1.00 88.56 68 PRO A CA 1
ATOM 534 C C . PRO A 1 68 ? -0.983 7.843 -12.907 1.00 88.56 68 PRO A C 1
ATOM 536 O O . PRO A 1 68 ? -0.228 6.914 -13.182 1.00 88.56 68 PRO A O 1
ATOM 539 N N . PHE A 1 69 ? -0.777 9.076 -13.368 1.00 88.62 69 PHE A N 1
ATOM 540 C CA . PHE A 1 69 ? 0.257 9.385 -14.361 1.00 88.62 69 PHE A CA 1
ATOM 541 C C . PHE A 1 69 ? 1.668 8.944 -13.932 1.00 88.62 69 PHE A C 1
ATOM 543 O O . PHE A 1 69 ? 2.378 8.321 -14.716 1.00 88.62 69 PHE A O 1
ATOM 550 N N . TRP A 1 70 ? 2.035 9.156 -12.663 1.00 88.31 70 TRP A N 1
ATOM 551 C CA . TRP A 1 70 ? 3.344 8.757 -12.129 1.00 88.31 70 TRP A CA 1
ATOM 552 C C . TRP A 1 70 ? 3.603 7.246 -12.246 1.00 88.31 70 TRP A C 1
ATOM 554 O O . TRP A 1 70 ? 4.733 6.822 -12.469 1.00 88.31 70 TRP A O 1
ATOM 564 N N . VAL A 1 71 ? 2.556 6.419 -12.157 1.00 90.62 71 VAL A N 1
ATOM 565 C CA . VAL A 1 71 ? 2.657 4.964 -12.344 1.00 90.62 71 VAL A CA 1
ATOM 566 C C . VAL A 1 71 ? 3.021 4.644 -13.791 1.00 90.62 71 VAL A C 1
ATOM 568 O O . VAL A 1 71 ? 3.890 3.810 -14.046 1.00 90.62 71 VAL A O 1
ATOM 571 N N . VAL A 1 72 ? 2.392 5.338 -14.744 1.00 89.06 72 VAL A N 1
ATOM 572 C CA . VAL A 1 72 ? 2.689 5.201 -16.176 1.00 89.06 72 VAL A CA 1
ATOM 573 C C . VAL A 1 72 ? 4.140 5.589 -16.459 1.00 89.06 72 VAL A C 1
ATOM 575 O O . VAL A 1 72 ? 4.840 4.853 -17.154 1.00 89.06 72 VAL A O 1
ATOM 578 N N . GLU A 1 73 ? 4.628 6.684 -15.872 1.00 90.00 73 GLU A N 1
ATOM 579 C CA . GLU A 1 73 ? 6.024 7.118 -16.013 1.00 90.00 73 GLU A CA 1
ATOM 580 C C . GLU A 1 73 ? 7.019 6.053 -15.531 1.00 90.00 73 GLU A C 1
ATOM 582 O O . GLU A 1 73 ? 8.002 5.772 -16.223 1.00 90.00 73 GLU A O 1
ATOM 587 N N . VAL A 1 74 ? 6.750 5.401 -14.392 1.00 88.44 74 VAL A N 1
ATOM 588 C CA . VAL A 1 74 ? 7.602 4.315 -13.878 1.00 88.44 74 VAL A CA 1
ATOM 589 C C . VAL A 1 74 ? 7.651 3.132 -14.848 1.00 88.44 74 VAL A C 1
ATOM 591 O O . VAL A 1 74 ? 8.737 2.623 -15.144 1.00 88.44 74 VAL A O 1
ATOM 594 N N . ILE A 1 75 ? 6.501 2.708 -15.380 1.00 86.81 75 ILE A N 1
ATOM 595 C CA . ILE A 1 75 ? 6.421 1.586 -16.330 1.00 86.81 75 ILE A CA 1
ATOM 596 C C . ILE A 1 75 ? 7.182 1.919 -17.615 1.00 86.81 75 ILE A C 1
ATOM 598 O O . ILE A 1 75 ? 7.975 1.106 -18.097 1.00 86.81 75 ILE A O 1
ATOM 602 N N . VAL A 1 76 ? 6.977 3.124 -18.156 1.00 88.44 76 VAL A N 1
ATOM 603 C CA . VAL A 1 76 ? 7.659 3.592 -19.370 1.00 88.44 76 VAL A CA 1
ATOM 604 C C . VAL A 1 76 ? 9.169 3.647 -19.149 1.00 88.44 76 VAL A C 1
ATOM 606 O O . VAL A 1 76 ? 9.922 3.128 -19.975 1.00 88.44 76 VAL A O 1
ATOM 609 N N . SER A 1 77 ? 9.621 4.198 -18.021 1.00 86.75 77 SER A N 1
ATOM 610 C CA . SER A 1 77 ? 11.040 4.253 -17.652 1.00 86.75 77 SER A CA 1
ATOM 611 C C . SER A 1 77 ? 11.662 2.855 -17.573 1.00 86.75 77 SER A C 1
ATOM 613 O O . SER A 1 77 ? 12.718 2.596 -18.156 1.00 86.75 77 SER A O 1
ATOM 615 N N . GLY A 1 78 ? 10.985 1.906 -16.925 1.00 84.56 78 GLY A N 1
ATOM 616 C CA . GLY A 1 78 ? 11.448 0.523 -16.858 1.00 84.56 78 GLY A CA 1
ATOM 617 C C . GLY A 1 78 ? 11.478 -0.184 -18.211 1.00 84.56 78 GLY A C 1
ATOM 618 O O . GLY A 1 78 ? 12.441 -0.888 -18.518 1.00 84.56 78 GLY A O 1
ATOM 619 N N . TYR A 1 79 ? 10.480 0.050 -19.065 1.00 87.31 79 TYR A N 1
ATOM 620 C CA . TYR A 1 79 ? 10.477 -0.476 -20.429 1.00 87.31 79 TYR A CA 1
ATOM 621 C C . TYR A 1 79 ? 11.628 0.090 -21.270 1.00 87.31 79 TYR A C 1
ATOM 623 O O . TYR A 1 79 ? 12.282 -0.654 -22.002 1.00 87.31 79 TYR A O 1
ATOM 631 N N . GLN A 1 80 ? 11.937 1.381 -21.136 1.00 87.38 80 GLN A N 1
ATOM 632 C CA . GLN A 1 80 ? 13.088 1.987 -21.806 1.00 87.38 80 GLN A CA 1
ATOM 633 C C . GLN A 1 80 ? 14.411 1.366 -21.335 1.00 87.38 80 GLN A C 1
ATOM 635 O O . GLN A 1 80 ? 15.246 1.026 -22.176 1.00 87.38 80 GLN A O 1
ATOM 640 N N . LYS A 1 81 ? 14.581 1.130 -20.025 1.00 84.62 81 LYS A N 1
ATOM 641 C CA . LYS A 1 81 ? 15.749 0.417 -19.467 1.00 84.62 81 LYS A CA 1
ATOM 642 C C . LYS A 1 81 ? 15.861 -1.006 -20.015 1.00 84.62 81 LYS A C 1
ATOM 644 O O . LYS A 1 81 ? 16.936 -1.423 -20.448 1.00 84.62 81 LYS A O 1
ATOM 649 N N . TYR A 1 82 ? 14.744 -1.734 -20.050 1.00 85.94 82 TYR A N 1
ATOM 650 C CA . TYR A 1 82 ? 14.671 -3.071 -20.634 1.00 85.94 82 TYR A CA 1
ATOM 651 C C . TYR A 1 82 ? 15.112 -3.054 -22.101 1.00 85.94 82 TYR A C 1
ATOM 653 O O . TYR A 1 82 ? 16.029 -3.791 -22.473 1.00 85.94 82 TYR A O 1
ATOM 661 N N . LYS A 1 83 ? 14.533 -2.165 -22.916 1.00 86.75 83 LYS A N 1
ATOM 662 C CA . LYS A 1 83 ? 14.858 -2.023 -24.340 1.00 86.75 83 LYS A CA 1
ATOM 663 C C . LYS A 1 83 ? 16.337 -1.693 -24.550 1.00 86.75 83 LYS A C 1
ATOM 665 O O . LYS A 1 83 ? 16.996 -2.374 -25.330 1.00 86.75 83 LYS A O 1
ATOM 670 N N . ALA A 1 84 ? 16.873 -0.723 -23.808 1.00 85.06 84 ALA A N 1
ATOM 671 C CA . ALA A 1 84 ? 18.280 -0.333 -23.884 1.00 85.06 84 ALA A CA 1
ATOM 672 C C . ALA A 1 84 ? 19.234 -1.493 -23.544 1.00 85.06 84 ALA A C 1
ATOM 674 O O . ALA A 1 84 ? 20.244 -1.675 -24.225 1.00 85.06 84 ALA A O 1
ATOM 675 N N . SER A 1 85 ? 18.886 -2.333 -22.557 1.00 82.62 85 SER A N 1
ATOM 676 C CA . SER A 1 85 ? 19.697 -3.509 -22.192 1.00 82.62 85 SER A CA 1
ATOM 677 C C . SER A 1 85 ? 19.772 -4.578 -23.293 1.00 82.62 85 SER A C 1
ATOM 679 O O . SER A 1 85 ? 20.697 -5.386 -23.299 1.00 82.62 85 SER A O 1
ATOM 681 N N . HIS A 1 86 ? 18.832 -4.578 -24.246 1.00 82.44 86 HIS A N 1
ATOM 682 C CA . HIS A 1 86 ? 18.812 -5.519 -25.373 1.00 82.44 86 HIS A CA 1
ATOM 683 C C . HIS A 1 86 ? 19.527 -4.996 -26.617 1.00 82.44 86 HIS A C 1
ATOM 685 O O . HIS A 1 86 ? 19.851 -5.787 -27.504 1.00 82.44 86 HIS A O 1
ATOM 691 N N . THR A 1 87 ? 19.771 -3.688 -26.688 1.00 79.31 87 THR A N 1
ATOM 692 C CA . THR A 1 87 ? 20.349 -3.020 -27.860 1.00 79.31 87 THR A CA 1
ATOM 693 C C . THR A 1 87 ? 21.784 -2.534 -27.641 1.00 79.31 87 THR A C 1
ATOM 695 O O . THR A 1 87 ? 22.426 -2.115 -28.598 1.00 79.31 87 THR A O 1
ATOM 698 N N . GLY A 1 88 ? 22.294 -2.566 -26.405 1.00 68.19 88 GLY A N 1
ATOM 699 C CA . GLY A 1 88 ? 23.658 -2.144 -26.074 1.00 68.19 88 GLY A CA 1
ATOM 700 C C . GLY A 1 88 ? 24.727 -3.212 -26.374 1.00 68.19 88 GLY A C 1
ATOM 701 O O . GLY A 1 88 ? 24.475 -4.403 -26.172 1.00 68.19 88 GLY A O 1
ATOM 702 N N . PRO A 1 89 ? 25.937 -2.824 -26.822 1.00 54.09 89 PRO A N 1
ATOM 703 C CA . PRO A 1 89 ? 27.031 -3.765 -27.039 1.00 54.09 89 PRO A CA 1
ATOM 704 C C . PRO A 1 89 ? 27.604 -4.253 -25.696 1.00 54.09 89 PRO A C 1
ATOM 706 O O . PRO A 1 89 ? 28.043 -3.457 -24.872 1.00 54.09 89 PRO A O 1
ATOM 709 N N . GLY A 1 90 ? 27.608 -5.573 -25.475 1.00 61.91 90 GLY A N 1
ATOM 710 C CA . GLY A 1 90 ? 28.376 -6.228 -24.402 1.00 61.91 90 GLY A CA 1
ATOM 711 C C . GLY A 1 90 ? 27.774 -6.231 -22.987 1.00 61.91 90 GLY A C 1
ATOM 712 O O . GLY A 1 90 ? 28.427 -6.723 -22.070 1.00 61.91 90 GLY A O 1
ATOM 713 N N . GLY A 1 91 ? 26.553 -5.725 -22.784 1.00 64.12 91 GLY A N 1
ATOM 714 C CA . GLY A 1 91 ? 25.872 -5.739 -21.480 1.00 64.12 91 GLY A CA 1
ATOM 715 C C . GLY A 1 91 ? 25.047 -7.006 -21.216 1.00 64.12 91 GLY A C 1
ATOM 716 O O . GLY A 1 91 ? 24.534 -7.635 -22.143 1.00 64.12 91 GLY A O 1
ATOM 717 N N . ALA A 1 92 ? 24.873 -7.366 -19.940 1.00 70.31 92 ALA A N 1
ATOM 718 C CA . ALA A 1 92 ? 23.912 -8.392 -19.541 1.00 70.31 92 ALA A CA 1
ATOM 719 C C . ALA A 1 92 ? 22.483 -7.916 -19.859 1.00 70.31 92 ALA A C 1
ATOM 721 O O . ALA A 1 92 ? 22.055 -6.855 -19.399 1.00 70.31 92 ALA A O 1
ATOM 722 N N . ARG A 1 93 ? 21.749 -8.698 -20.656 1.00 80.56 93 ARG A N 1
ATOM 723 C CA . ARG A 1 93 ? 20.349 -8.413 -20.994 1.00 80.56 93 ARG A CA 1
ATOM 724 C C . ARG A 1 93 ? 19.489 -8.586 -19.749 1.00 80.56 93 ARG A C 1
ATOM 726 O O . ARG A 1 93 ? 19.465 -9.671 -19.174 1.00 80.56 93 ARG A O 1
ATOM 733 N N . LEU A 1 94 ? 18.786 -7.530 -19.355 1.00 77.88 94 LEU A N 1
ATOM 734 C CA . LEU A 1 94 ? 17.903 -7.566 -18.193 1.00 77.88 94 LEU A CA 1
ATOM 735 C C . LEU A 1 94 ? 16.592 -8.243 -18.565 1.00 77.88 94 LEU A C 1
ATOM 737 O O . LEU A 1 94 ? 16.008 -7.928 -19.597 1.00 77.88 94 LEU A O 1
ATOM 741 N N . LYS A 1 95 ? 16.040 -9.098 -17.711 1.00 82.31 95 LYS A N 1
ATOM 742 C CA . LYS A 1 95 ? 14.618 -9.443 -17.831 1.00 82.31 95 LYS A CA 1
ATOM 743 C C . LYS A 1 95 ? 13.762 -8.208 -17.567 1.00 82.31 95 LYS A C 1
ATOM 745 O O . LYS A 1 95 ? 14.179 -7.274 -16.884 1.00 82.31 95 LYS A O 1
ATOM 750 N N . PHE A 1 96 ? 12.529 -8.212 -18.068 1.00 77.00 96 PHE A N 1
ATOM 751 C CA . PHE A 1 96 ? 11.603 -7.098 -17.846 1.00 77.00 96 PHE A CA 1
ATOM 752 C C . PHE A 1 96 ? 11.366 -6.840 -16.346 1.00 77.00 96 PHE A C 1
ATOM 754 O O . PHE A 1 96 ? 11.423 -5.696 -15.905 1.00 77.00 96 PHE A O 1
ATOM 761 N N . GLY A 1 97 ? 11.225 -7.902 -15.541 1.00 73.88 97 GLY A N 1
ATOM 762 C CA . GLY A 1 97 ? 11.114 -7.802 -14.082 1.00 73.88 97 GLY A CA 1
ATOM 763 C C . GLY A 1 97 ? 12.358 -7.230 -13.392 1.00 73.88 97 GLY A C 1
ATOM 764 O O . GLY A 1 97 ? 12.226 -6.516 -12.404 1.00 73.88 97 GLY A O 1
ATOM 765 N N . GLU A 1 98 ? 13.558 -7.466 -13.926 1.00 77.12 98 GLU A N 1
ATOM 766 C CA . GLU A 1 98 ? 14.814 -6.901 -13.404 1.00 77.12 98 GLU A CA 1
ATOM 767 C C . GLU A 1 98 ? 14.965 -5.421 -13.786 1.00 77.12 98 GLU A C 1
ATOM 769 O O . GLU A 1 98 ? 15.348 -4.601 -12.954 1.00 77.12 98 GLU A O 1
ATOM 774 N N . ALA A 1 99 ? 14.589 -5.050 -15.015 1.00 77.25 99 ALA A N 1
ATOM 775 C CA . ALA A 1 99 ? 14.552 -3.654 -15.463 1.00 77.25 99 ALA A CA 1
ATOM 776 C C . ALA A 1 99 ? 13.558 -2.800 -14.656 1.00 77.25 99 ALA A C 1
ATOM 778 O O . ALA A 1 99 ? 13.753 -1.594 -14.487 1.00 77.25 99 ALA A O 1
ATOM 779 N N . LEU A 1 100 ? 12.520 -3.451 -14.130 1.00 75.94 100 LEU A N 1
ATOM 780 C CA . LEU A 1 100 ? 11.512 -2.891 -13.237 1.00 75.94 100 LEU A CA 1
ATOM 781 C C . LEU A 1 100 ? 11.802 -3.139 -11.753 1.00 75.94 100 LEU A C 1
ATOM 783 O O . LEU A 1 100 ? 10.920 -2.897 -10.935 1.00 75.94 100 LEU A O 1
ATOM 787 N N . GLN A 1 101 ? 12.986 -3.650 -11.391 1.00 74.12 101 GLN A N 1
ATOM 788 C CA . GLN A 1 101 ? 13.393 -3.959 -10.008 1.00 74.12 101 GLN A CA 1
ATOM 789 C C . GLN A 1 101 ? 12.396 -4.822 -9.198 1.00 74.12 101 GLN A C 1
ATOM 791 O O . GLN A 1 101 ? 12.432 -4.860 -7.961 1.00 74.12 101 GLN A O 1
ATOM 796 N N . MET A 1 102 ? 11.508 -5.538 -9.887 1.00 70.25 102 MET A N 1
ATOM 797 C CA . MET A 1 102 ? 10.545 -6.471 -9.301 1.00 70.25 102 MET A CA 1
ATOM 798 C C . MET A 1 102 ? 11.195 -7.821 -8.984 1.00 70.25 102 MET A C 1
ATOM 800 O O . MET A 1 102 ? 10.747 -8.538 -8.087 1.00 70.25 102 MET A O 1
ATOM 804 N N . GLU A 1 103 ? 12.275 -8.151 -9.693 1.00 67.81 103 GLU A N 1
ATOM 805 C CA . GLU A 1 103 ? 13.090 -9.344 -9.489 1.00 67.81 103 GLU A CA 1
ATOM 806 C C . GLU A 1 103 ? 14.464 -8.945 -8.930 1.00 67.81 103 GLU A C 1
ATOM 808 O O . GLU A 1 103 ? 15.128 -8.051 -9.453 1.00 67.81 103 GLU A O 1
ATOM 813 N N . GLY A 1 104 ? 14.894 -9.595 -7.844 1.00 52.12 104 GLY A N 1
ATOM 814 C CA . GLY A 1 104 ? 16.246 -9.424 -7.311 1.00 52.12 104 GLY A CA 1
ATOM 815 C C . GLY A 1 104 ? 17.265 -10.160 -8.181 1.00 52.12 104 GLY A C 1
ATOM 816 O O . GLY A 1 104 ? 17.032 -11.326 -8.507 1.00 52.12 104 GLY A O 1
ATOM 817 N N . HIS A 1 105 ? 18.363 -9.469 -8.519 1.00 48.97 105 HIS A N 1
ATOM 818 C CA . HIS A 1 105 ? 19.520 -9.933 -9.297 1.00 48.97 105 HIS A CA 1
ATOM 819 C C . HIS A 1 105 ? 19.693 -11.456 -9.297 1.00 48.97 105 HIS A C 1
ATOM 821 O O . HIS A 1 105 ? 20.269 -12.017 -8.367 1.00 48.97 105 HIS A O 1
ATOM 827 N N . GLY A 1 106 ? 19.179 -12.104 -10.347 1.00 47.62 106 GLY A N 1
ATOM 828 C CA . GLY A 1 106 ? 19.401 -13.516 -10.627 1.00 47.62 106 GLY A CA 1
ATOM 829 C C . GLY A 1 106 ? 19.169 -14.462 -9.449 1.00 47.62 106 GLY A C 1
ATOM 830 O O . GLY A 1 106 ? 20.134 -14.980 -8.907 1.00 47.62 106 GLY A O 1
ATOM 831 N N . GLN A 1 107 ? 17.908 -14.764 -9.112 1.00 43.56 107 GLN A N 1
ATOM 832 C CA . GLN A 1 107 ? 17.502 -16.151 -8.799 1.00 43.56 107 GLN A CA 1
ATOM 833 C C . GLN A 1 107 ? 16.006 -16.379 -8.552 1.00 43.56 107 GLN A C 1
ATOM 835 O O . GLN A 1 107 ? 15.660 -17.474 -8.130 1.00 43.56 107 GLN A O 1
ATOM 840 N N . GLY A 1 108 ? 15.100 -15.422 -8.797 1.00 50.25 108 GLY A N 1
ATOM 841 C CA . GLY A 1 108 ? 13.650 -15.701 -8.806 1.00 50.25 108 GLY A CA 1
ATOM 842 C C . GLY A 1 108 ? 13.098 -16.392 -7.546 1.00 50.25 108 GLY A C 1
ATOM 843 O O . GLY A 1 108 ? 12.041 -17.012 -7.598 1.00 50.25 108 GLY A O 1
ATOM 844 N N . LYS A 1 109 ? 13.816 -16.339 -6.414 1.00 51.44 109 LYS A N 1
ATOM 845 C CA . LYS A 1 109 ? 13.536 -17.219 -5.271 1.00 51.44 109 LYS A CA 1
ATOM 846 C C . LYS A 1 109 ? 12.324 -16.772 -4.459 1.00 51.44 109 LYS A C 1
ATOM 848 O O . LYS A 1 109 ? 11.755 -17.615 -3.773 1.00 51.44 109 LYS A O 1
ATOM 853 N N . ARG A 1 110 ? 11.904 -15.501 -4.560 1.00 53.53 110 ARG A N 1
ATOM 854 C CA . ARG A 1 110 ? 10.627 -14.973 -4.039 1.00 53.53 110 ARG A CA 1
ATOM 855 C C . ARG A 1 110 ? 10.183 -13.743 -4.845 1.00 53.53 110 ARG A C 1
ATOM 857 O O . ARG A 1 110 ? 10.987 -12.820 -4.977 1.00 53.53 110 ARG A O 1
ATOM 864 N N . PRO A 1 111 ? 8.945 -13.679 -5.365 1.00 56.28 111 PRO A N 1
ATOM 865 C CA . PRO A 1 111 ? 8.420 -12.449 -5.948 1.00 56.28 111 PRO A CA 1
ATOM 866 C C . PRO A 1 111 ? 8.287 -11.391 -4.845 1.00 56.28 111 PRO A C 1
ATOM 868 O O . PRO A 1 111 ? 7.551 -11.616 -3.883 1.00 56.28 111 PRO A O 1
ATOM 871 N N . ARG A 1 112 ? 8.943 -10.227 -4.986 1.00 60.12 112 ARG A N 1
ATOM 872 C CA . ARG A 1 112 ? 8.780 -9.081 -4.059 1.00 60.12 112 ARG A CA 1
ATOM 873 C C . ARG A 1 112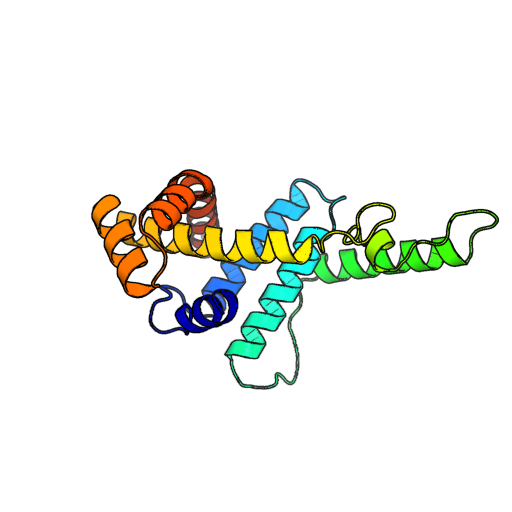 ? 7.308 -8.700 -3.856 1.00 60.12 112 ARG A C 1
ATOM 875 O O . ARG A 1 112 ? 6.922 -8.279 -2.770 1.00 60.12 112 ARG A O 1
ATOM 882 N N . ILE A 1 113 ? 6.496 -8.928 -4.887 1.00 55.34 113 ILE A N 1
ATOM 883 C CA . ILE A 1 113 ? 5.052 -8.681 -4.927 1.00 55.34 113 ILE A CA 1
ATOM 884 C C . ILE A 1 113 ? 4.299 -9.459 -3.832 1.00 55.34 113 ILE A C 1
ATOM 886 O O . ILE A 1 113 ? 3.376 -8.916 -3.238 1.00 55.34 113 ILE A O 1
ATOM 890 N N . HIS A 1 114 ? 4.700 -10.693 -3.502 1.00 58.94 114 HIS A N 1
ATOM 891 C CA . HIS A 1 114 ? 3.989 -11.498 -2.499 1.00 58.94 114 HIS A CA 1
ATOM 892 C C . HIS A 1 114 ? 4.191 -10.964 -1.070 1.00 58.94 114 HIS A C 1
ATOM 894 O O . HIS A 1 114 ? 3.247 -10.914 -0.280 1.00 58.94 114 HIS A O 1
ATOM 900 N N . ASP A 1 115 ? 5.413 -10.541 -0.733 1.00 60.12 115 ASP A N 1
ATOM 901 C CA . ASP A 1 115 ? 5.704 -9.941 0.575 1.00 60.12 115 ASP A CA 1
ATOM 902 C C . ASP A 1 115 ? 5.000 -8.586 0.736 1.00 60.12 115 ASP A C 1
ATOM 904 O O . ASP A 1 115 ? 4.547 -8.250 1.831 1.00 60.12 115 ASP A O 1
ATOM 908 N N . HIS A 1 116 ? 4.822 -7.856 -0.365 1.00 58.12 116 HIS A N 1
ATOM 909 C CA . HIS A 1 116 ? 4.154 -6.560 -0.345 1.00 58.12 116 HIS A CA 1
ATOM 910 C C . HIS A 1 116 ? 2.635 -6.696 -0.271 1.00 58.12 116 HIS A C 1
ATOM 912 O O . HIS A 1 116 ? 2.051 -6.076 0.606 1.00 58.12 116 HIS A O 1
ATOM 918 N N . LEU A 1 117 ? 1.987 -7.599 -1.025 1.00 59.97 117 LEU A N 1
ATOM 919 C CA . LEU A 1 117 ? 0.547 -7.897 -0.867 1.00 59.97 117 LEU A CA 1
ATOM 920 C C . LEU A 1 117 ? 0.167 -8.243 0.587 1.00 59.97 117 LEU A C 1
ATOM 922 O O . LEU A 1 117 ? -0.895 -7.850 1.076 1.00 59.97 117 LEU A O 1
ATOM 926 N N . LYS A 1 118 ? 1.062 -8.929 1.310 1.00 68.12 118 LYS A N 1
ATOM 927 C CA . LYS A 1 118 ? 0.915 -9.179 2.749 1.00 68.12 118 LYS A CA 1
ATOM 928 C C . LYS A 1 118 ? 0.972 -7.884 3.568 1.00 68.12 118 LYS A C 1
ATOM 930 O O . LYS A 1 118 ? 0.104 -7.682 4.412 1.00 68.12 118 LYS A O 1
ATOM 935 N N . GLN A 1 119 ? 1.937 -7.005 3.300 1.00 69.06 119 GLN A N 1
ATOM 936 C CA . GLN A 1 119 ? 2.037 -5.688 3.939 1.00 69.06 119 GLN A CA 1
ATOM 937 C C . GLN A 1 119 ? 0.771 -4.841 3.724 1.00 69.06 119 GLN A C 1
ATOM 939 O O . GLN A 1 119 ? 0.337 -4.146 4.638 1.00 69.06 119 GLN A O 1
ATOM 944 N N . LEU A 1 120 ? 0.126 -4.951 2.559 1.00 66.25 120 LEU A N 1
ATOM 945 C CA . LEU A 1 120 ? -1.120 -4.237 2.263 1.00 66.25 120 LEU A CA 1
ATOM 946 C C . LEU A 1 120 ? -2.274 -4.695 3.158 1.00 66.25 120 LEU A C 1
ATOM 948 O O . LEU A 1 120 ? -2.958 -3.871 3.763 1.00 66.25 120 LEU A O 1
ATOM 952 N N . ARG A 1 121 ? -2.475 -6.012 3.284 1.00 73.38 121 ARG A N 1
ATOM 953 C CA . ARG A 1 121 ? -3.454 -6.586 4.222 1.00 73.38 121 ARG A CA 1
ATOM 954 C C . ARG A 1 121 ? -3.154 -6.150 5.656 1.00 73.38 121 ARG A C 1
ATOM 956 O O . ARG A 1 121 ? -4.056 -5.781 6.402 1.00 73.38 121 ARG A O 1
ATOM 963 N N . ASP A 1 122 ? -1.884 -6.191 6.026 1.00 83.12 122 ASP A N 1
ATOM 964 C CA . ASP A 1 122 ? -1.411 -5.888 7.370 1.00 83.12 122 ASP A CA 1
ATOM 965 C C . ASP A 1 122 ? -1.664 -4.408 7.744 1.00 83.12 122 ASP A C 1
ATOM 967 O O . ASP A 1 122 ? -2.155 -4.117 8.837 1.00 83.12 122 ASP A O 1
ATOM 971 N N . ILE A 1 123 ? -1.450 -3.475 6.809 1.00 81.56 123 ILE A N 1
ATOM 972 C CA . ILE A 1 123 ? -1.789 -2.050 6.969 1.00 81.56 123 ILE A CA 1
ATOM 973 C C . ILE A 1 123 ? -3.306 -1.835 7.007 1.00 81.56 123 ILE A C 1
ATOM 975 O O . ILE A 1 123 ? -3.781 -1.033 7.811 1.00 81.56 123 ILE A O 1
ATOM 979 N N . ARG A 1 124 ? -4.086 -2.555 6.188 1.00 79.69 124 ARG A N 1
ATOM 980 C CA . ARG A 1 124 ? -5.558 -2.476 6.225 1.00 79.69 124 ARG A CA 1
ATOM 981 C C . ARG A 1 124 ? -6.109 -2.831 7.603 1.00 79.69 124 ARG A C 1
ATOM 983 O O . ARG A 1 124 ? -6.927 -2.096 8.151 1.00 79.69 124 ARG A O 1
ATOM 990 N N . ILE A 1 125 ? -5.607 -3.914 8.190 1.00 84.81 125 ILE A N 1
ATOM 991 C CA . ILE A 1 125 ? -5.938 -4.327 9.560 1.00 84.81 125 ILE A CA 1
ATOM 992 C C . ILE A 1 125 ? -5.650 -3.194 10.549 1.00 84.81 125 ILE A C 1
ATOM 994 O O . ILE A 1 125 ? -6.514 -2.840 11.348 1.00 84.81 125 ILE A O 1
ATOM 998 N N . ALA A 1 126 ? -4.468 -2.580 10.465 1.00 87.38 126 ALA A N 1
ATOM 999 C CA . ALA A 1 126 ? -4.102 -1.484 11.355 1.00 87.38 126 ALA A CA 1
ATOM 1000 C C . ALA A 1 126 ? -4.993 -0.243 11.173 1.00 87.38 126 ALA A C 1
ATOM 1002 O O . ALA A 1 126 ? -5.412 0.344 12.166 1.00 87.38 126 ALA A O 1
ATOM 1003 N N . ILE A 1 127 ? -5.347 0.126 9.938 1.00 85.38 127 ILE A N 1
ATOM 1004 C CA . ILE A 1 127 ? -6.278 1.230 9.648 1.00 85.38 127 ILE A CA 1
ATOM 1005 C C . ILE A 1 127 ? -7.651 0.979 10.284 1.00 85.38 127 ILE A C 1
ATOM 1007 O O . ILE A 1 127 ? -8.206 1.881 10.911 1.00 85.38 127 ILE A O 1
ATOM 1011 N N . HIS A 1 128 ? -8.180 -0.243 10.182 1.00 84.38 128 HIS A N 1
ATOM 1012 C CA . HIS A 1 128 ? -9.450 -0.597 10.818 1.00 84.38 128 HIS A CA 1
ATOM 1013 C C . HIS A 1 128 ? -9.391 -0.426 12.343 1.00 84.38 128 HIS A C 1
ATOM 1015 O O . HIS A 1 128 ? -10.302 0.141 12.943 1.00 84.38 128 HIS A O 1
ATOM 1021 N N . LEU A 1 129 ? -8.290 -0.857 12.964 1.00 88.06 129 LEU A N 1
ATOM 1022 C CA . LEU A 1 129 ? -8.077 -0.707 14.403 1.00 88.06 129 LEU A CA 1
ATOM 1023 C C . LEU A 1 129 ? -7.959 0.762 14.834 1.00 88.06 129 LEU A C 1
ATOM 1025 O O . LEU A 1 129 ? -8.540 1.121 15.855 1.00 88.06 129 LEU A O 1
ATOM 1029 N N . VAL A 1 130 ? -7.289 1.622 14.050 1.00 88.75 130 VAL A N 1
ATOM 1030 C CA . VAL A 1 130 ? -7.237 3.071 14.334 1.00 88.75 130 VAL A CA 1
ATOM 1031 C C . VAL A 1 130 ? -8.643 3.673 14.322 1.00 88.75 130 VAL A C 1
ATOM 1033 O O . VAL A 1 130 ? -8.993 4.436 15.214 1.00 88.75 130 VAL A O 1
ATOM 1036 N N . LEU A 1 131 ? -9.479 3.312 13.348 1.00 85.12 131 LEU A N 1
ATOM 1037 C CA . LEU A 1 131 ? -10.843 3.844 13.265 1.00 85.12 131 LEU A CA 1
ATOM 1038 C C . LEU A 1 131 ? -11.729 3.383 14.425 1.00 85.12 131 LEU A C 1
ATOM 1040 O O . LEU A 1 131 ? -12.588 4.137 14.875 1.00 85.12 131 LEU A O 1
ATOM 1044 N N . LEU A 1 132 ? -11.553 2.149 14.905 1.00 85.50 132 LEU A N 1
ATOM 1045 C CA . LEU A 1 132 ? -12.249 1.672 16.102 1.00 85.50 132 LEU A CA 1
ATOM 1046 C C . LEU A 1 132 ? -11.776 2.430 17.351 1.00 85.50 132 LEU A C 1
ATOM 1048 O O . LEU A 1 132 ? -12.610 2.867 18.144 1.00 85.50 132 LEU A O 1
ATOM 1052 N 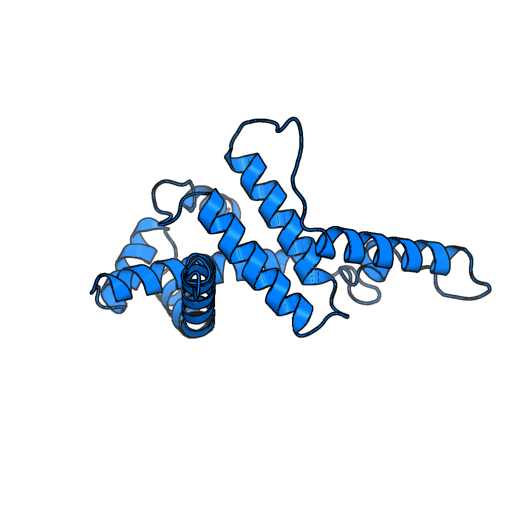N . GLU A 1 133 ? -10.465 2.645 17.493 1.00 89.25 133 GLU A N 1
ATOM 1053 C CA . GLU A 1 133 ? -9.879 3.457 18.568 1.00 89.25 133 GLU A CA 1
ATOM 1054 C C . GLU A 1 133 ? -10.451 4.888 18.566 1.00 89.25 133 GLU A C 1
ATOM 1056 O O . GLU A 1 133 ? -10.905 5.371 19.601 1.00 89.25 133 GLU A O 1
ATOM 1061 N N . GLU A 1 134 ? -10.541 5.538 17.401 1.00 85.19 134 GLU A N 1
ATOM 1062 C CA . GLU A 1 134 ? -11.143 6.874 17.248 1.00 85.19 134 GLU A CA 1
ATOM 1063 C C . GLU A 1 134 ? -12.646 6.908 17.570 1.00 85.19 134 GLU A C 1
ATOM 1065 O O . GLU A 1 134 ? -13.156 7.923 18.041 1.00 85.19 134 GLU A O 1
ATOM 1070 N N . LYS A 1 135 ? -13.360 5.792 17.376 1.00 85.12 135 LYS A N 1
ATOM 1071 C CA . LYS A 1 135 ? -14.755 5.612 17.820 1.00 85.12 135 LYS A CA 1
ATOM 1072 C C . LYS A 1 135 ? -14.875 5.345 19.328 1.00 85.12 135 LYS A C 1
ATOM 1074 O O . LYS A 1 135 ? -15.976 5.087 19.810 1.00 85.12 135 LYS A O 1
ATOM 1079 N N . GLY A 1 136 ? -13.768 5.378 20.071 1.00 87.06 136 GLY A N 1
ATOM 1080 C CA . GLY A 1 136 ? -13.724 5.186 21.520 1.00 87.06 136 GLY A CA 1
ATOM 1081 C C . GLY A 1 136 ? -13.586 3.730 21.966 1.00 87.06 136 GLY A C 1
ATOM 1082 O O . GLY A 1 136 ? -13.756 3.439 23.152 1.00 87.06 136 GLY A O 1
ATOM 1083 N N . TRP A 1 137 ? -13.287 2.798 21.056 1.00 90.38 137 TRP A N 1
ATOM 1084 C CA . TRP A 1 137 ? -13.054 1.407 21.440 1.00 90.38 137 TRP A CA 1
ATOM 1085 C C . TRP A 1 137 ? -11.714 1.263 22.158 1.00 90.38 137 TRP A C 1
ATOM 1087 O O . TRP A 1 137 ? -10.692 1.795 21.728 1.00 90.38 137 TRP A O 1
ATOM 1097 N N . LYS A 1 138 ? -11.692 0.465 23.231 1.00 92.75 138 LYS A N 1
ATOM 1098 C CA . LYS A 1 138 ? -10.427 0.022 23.829 1.00 92.75 138 LYS A CA 1
ATOM 1099 C C . LYS A 1 138 ? -9.697 -0.873 22.832 1.00 92.75 138 LYS A C 1
ATOM 1101 O O . LYS A 1 138 ? -10.293 -1.818 22.319 1.00 92.75 138 LYS A O 1
ATOM 1106 N N . ILE A 1 139 ? -8.409 -0.621 22.613 1.00 89.94 139 ILE A N 1
ATOM 1107 C CA . ILE A 1 139 ? -7.644 -1.311 21.568 1.00 89.94 139 ILE A CA 1
ATOM 1108 C C . ILE A 1 139 ? -7.637 -2.836 21.727 1.00 89.94 139 ILE A C 1
ATOM 1110 O O . ILE A 1 139 ? -7.818 -3.541 20.745 1.00 89.94 139 ILE A O 1
ATOM 1114 N N . ASP A 1 140 ? -7.533 -3.361 22.950 1.00 91.00 140 ASP A N 1
ATOM 1115 C CA . ASP A 1 140 ? -7.593 -4.811 23.183 1.00 91.00 140 ASP A CA 1
ATOM 1116 C C . ASP A 1 140 ? -8.955 -5.411 22.803 1.00 91.00 140 ASP A C 1
ATOM 1118 O O . ASP A 1 140 ? -9.012 -6.505 22.246 1.00 91.00 140 ASP A O 1
ATOM 1122 N N . ALA A 1 141 ? -10.049 -4.677 23.032 1.00 89.62 141 ALA A N 1
ATOM 1123 C CA . ALA A 1 141 ? -11.380 -5.096 22.603 1.00 89.62 141 ALA A CA 1
ATOM 1124 C C . ALA A 1 141 ? -11.522 -5.031 21.074 1.00 89.62 141 ALA A C 1
ATOM 1126 O O . ALA A 1 141 ? -12.092 -5.936 20.477 1.00 89.62 141 ALA A O 1
ATOM 1127 N N . ALA A 1 142 ? -10.956 -4.004 20.430 1.00 88.12 142 ALA A N 1
ATOM 1128 C CA . ALA A 1 142 ? -10.937 -3.884 18.972 1.00 88.12 142 ALA A CA 1
ATOM 1129 C C . ALA A 1 142 ? -10.096 -4.989 18.299 1.00 88.12 142 ALA A C 1
ATOM 1131 O O . ALA A 1 142 ? -10.499 -5.529 17.273 1.00 88.12 142 ALA A O 1
ATOM 1132 N N . ILE A 1 143 ? -8.950 -5.357 18.884 1.00 90.88 143 ILE A N 1
ATOM 1133 C CA . ILE A 1 143 ? -8.106 -6.466 18.413 1.00 90.88 143 ILE A CA 1
ATOM 1134 C C . ILE A 1 143 ? -8.860 -7.792 18.538 1.00 90.88 143 ILE A C 1
ATOM 1136 O O . ILE A 1 143 ? -8.836 -8.581 17.595 1.00 90.88 143 ILE A O 1
ATOM 1140 N N . GLN A 1 144 ? -9.523 -8.036 19.672 1.00 88.38 144 GLN A N 1
ATOM 1141 C CA . GLN A 1 144 ? -10.308 -9.252 19.887 1.00 88.38 144 GLN A CA 1
ATOM 1142 C C . GLN A 1 144 ? -11.475 -9.349 18.899 1.00 88.38 144 GLN A C 1
ATOM 1144 O O . GLN A 1 144 ? -11.593 -10.349 18.198 1.00 88.38 144 GLN A O 1
ATOM 1149 N N . GLU A 1 145 ? -12.253 -8.276 18.754 1.00 85.50 145 GLU A N 1
ATOM 1150 C CA . GLU A 1 145 ? -13.354 -8.197 17.789 1.00 85.50 145 GLU A CA 1
ATOM 1151 C C . GLU A 1 145 ? -12.872 -8.472 16.357 1.00 85.50 145 GLU A C 1
ATOM 1153 O O . GLU A 1 145 ? -13.483 -9.237 15.610 1.00 85.50 145 GLU A O 1
ATOM 1158 N N . LEU A 1 146 ? -11.746 -7.871 15.960 1.00 83.69 146 LEU A N 1
ATOM 1159 C CA . LEU A 1 146 ? -11.209 -8.044 14.616 1.00 83.69 146 LEU A CA 1
ATOM 1160 C C . LEU A 1 146 ? -10.653 -9.457 14.398 1.00 83.69 146 LEU A C 1
ATOM 1162 O O . LEU A 1 146 ? -10.815 -10.011 13.311 1.00 83.69 146 LEU A O 1
ATOM 1166 N N . ALA A 1 147 ? -10.027 -10.053 15.412 1.00 86.00 147 ALA A N 1
ATOM 1167 C CA . ALA A 1 147 ? -9.571 -11.440 15.378 1.00 86.00 147 ALA A CA 1
ATOM 1168 C C . ALA A 1 147 ? -10.747 -12.407 15.182 1.00 86.00 147 ALA A C 1
ATOM 1170 O O . ALA A 1 147 ? -10.706 -13.249 14.282 1.00 86.00 147 ALA A O 1
ATOM 1171 N N . ASP A 1 148 ? -11.822 -12.219 15.948 1.00 83.62 148 ASP A N 1
ATOM 1172 C CA . ASP A 1 148 ? -13.018 -13.060 15.894 1.00 83.62 148 ASP A CA 1
ATOM 1173 C C . ASP A 1 148 ? -13.741 -12.929 14.545 1.00 83.62 148 ASP A C 1
ATOM 1175 O O . ASP A 1 148 ? -14.133 -13.932 13.947 1.00 83.62 148 ASP A O 1
ATOM 1179 N N . ARG A 1 149 ? -13.838 -11.710 13.998 1.00 76.75 149 ARG A N 1
ATOM 1180 C CA . ARG A 1 149 ? -14.460 -11.464 12.684 1.00 76.75 149 ARG A CA 1
ATOM 1181 C C . ARG A 1 149 ? -13.663 -12.008 11.506 1.00 76.75 149 ARG A C 1
ATOM 1183 O O . ARG A 1 149 ? -14.252 -12.426 10.514 1.00 76.75 149 ARG A O 1
ATOM 1190 N N . THR A 1 150 ? -12.336 -11.945 11.573 1.00 70.75 150 THR A N 1
ATOM 1191 C CA . THR A 1 150 ? -11.462 -12.301 10.439 1.00 70.75 150 THR A CA 1
ATOM 1192 C C . THR A 1 150 ? -10.950 -13.738 10.504 1.00 70.75 150 THR A C 1
ATOM 1194 O O . THR A 1 150 ? -10.329 -14.210 9.551 1.00 70.75 150 THR A O 1
ATOM 1197 N N . GLY A 1 151 ? -11.149 -14.429 11.631 1.00 77.19 151 GLY A N 1
ATOM 1198 C CA . GLY A 1 151 ? -10.525 -15.724 11.904 1.00 77.19 151 GLY A CA 1
ATOM 1199 C C . GLY A 1 151 ? -8.996 -15.651 12.027 1.00 77.19 151 GLY A C 1
ATOM 1200 O O . GLY A 1 151 ? -8.322 -16.684 12.022 1.00 77.19 151 GLY A O 1
ATOM 1201 N N . ILE A 1 152 ? -8.422 -14.445 12.113 1.00 81.69 152 ILE A N 1
ATOM 1202 C CA . ILE A 1 152 ? -6.990 -14.238 12.331 1.00 81.69 152 ILE A CA 1
ATOM 1203 C C . ILE A 1 152 ? -6.717 -14.365 13.825 1.00 81.69 152 ILE A C 1
ATOM 1205 O O . ILE A 1 152 ? -7.414 -13.791 14.652 1.00 81.69 152 ILE A O 1
ATOM 1209 N N . HIS A 1 153 ? -5.656 -15.084 14.187 1.00 86.38 153 HIS A N 1
ATOM 1210 C CA . HIS A 1 153 ? -5.294 -15.248 15.590 1.00 86.38 153 HIS A CA 1
ATOM 1211 C C . HIS A 1 153 ? -5.022 -13.891 16.265 1.00 86.38 153 HIS A C 1
ATOM 1213 O O . HIS A 1 153 ? -4.270 -13.070 15.735 1.00 86.38 153 HIS A O 1
ATOM 1219 N N . HIS A 1 154 ? -5.564 -13.684 17.467 1.00 88.31 154 HIS A N 1
ATOM 1220 C CA . HIS A 1 154 ? -5.475 -12.422 18.213 1.00 88.31 154 HIS A CA 1
ATOM 1221 C C . HIS A 1 154 ? -4.037 -11.885 18.353 1.00 88.31 154 HIS A C 1
ATOM 1223 O O . HIS A 1 154 ? -3.788 -10.696 18.162 1.00 88.31 154 HIS A O 1
ATOM 1229 N N . THR A 1 155 ? -3.055 -12.758 18.608 1.00 90.12 155 THR A N 1
ATOM 1230 C CA . THR A 1 155 ? -1.637 -12.345 18.674 1.00 90.12 155 THR A CA 1
ATOM 1231 C C . THR A 1 155 ? -1.125 -11.789 17.348 1.00 90.12 155 THR A C 1
ATOM 1233 O O . THR A 1 155 ? -0.387 -10.814 17.346 1.00 90.12 155 THR A O 1
ATOM 1236 N N . THR A 1 156 ? -1.565 -12.348 16.217 1.00 87.12 156 THR A N 1
ATOM 1237 C CA . THR A 1 156 ? -1.207 -11.829 14.894 1.00 87.12 156 THR A CA 1
ATOM 1238 C C . THR A 1 156 ? -1.796 -10.438 14.702 1.00 87.12 156 THR A C 1
ATOM 1240 O O . THR A 1 156 ? -1.064 -9.535 14.320 1.00 87.12 156 THR A O 1
ATOM 1243 N N . VAL A 1 157 ? -3.078 -10.229 15.018 1.00 87.44 157 VAL A N 1
ATOM 1244 C CA . VAL A 1 157 ? -3.716 -8.904 14.912 1.00 87.44 157 VAL A CA 1
ATOM 1245 C C . VAL A 1 157 ? -2.994 -7.872 15.788 1.00 87.44 157 VAL A C 1
ATOM 1247 O O . VAL A 1 157 ? -2.704 -6.766 15.329 1.00 87.44 157 VAL A O 1
ATOM 1250 N N . ARG A 1 158 ? -2.610 -8.251 17.013 1.00 91.62 158 ARG A N 1
ATOM 1251 C CA . ARG A 1 158 ? -1.815 -7.403 17.911 1.00 91.62 158 ARG A CA 1
ATOM 1252 C C . ARG A 1 158 ? -0.433 -7.068 17.340 1.00 91.62 158 ARG A C 1
ATOM 1254 O O . ARG A 1 158 ? -0.034 -5.907 17.374 1.00 91.62 158 ARG A O 1
ATOM 1261 N N . ASP A 1 159 ? 0.280 -8.038 16.777 1.00 90.44 159 ASP A N 1
ATOM 1262 C CA . ASP A 1 159 ? 1.594 -7.796 16.166 1.00 90.44 159 ASP A CA 1
ATOM 1263 C C . ASP A 1 159 ? 1.506 -6.865 14.950 1.00 90.44 159 ASP A C 1
ATOM 1265 O O . ASP A 1 159 ? 2.447 -6.121 14.666 1.00 90.44 159 ASP A O 1
ATOM 1269 N N . LEU A 1 160 ? 0.404 -6.932 14.198 1.00 88.81 160 LEU A N 1
ATOM 1270 C CA . LEU A 1 160 ? 0.142 -6.035 13.072 1.00 88.81 160 LEU A CA 1
ATOM 1271 C C . LEU A 1 160 ? -0.145 -4.614 13.550 1.00 88.81 160 LEU A C 1
ATOM 1273 O O . LEU A 1 160 ? 0.413 -3.667 12.999 1.00 88.81 160 LEU A O 1
ATOM 1277 N N . TRP A 1 161 ? -0.944 -4.472 14.607 1.00 91.12 161 TRP A N 1
ATOM 1278 C CA . TRP A 1 161 ? -1.189 -3.186 15.252 1.00 91.12 161 TRP A CA 1
ATOM 1279 C C . TRP A 1 161 ? 0.115 -2.514 15.685 1.00 91.12 161 TRP A C 1
ATOM 1281 O O . TRP A 1 161 ? 0.403 -1.402 15.251 1.00 91.12 161 TRP A O 1
ATOM 1291 N N . VAL A 1 162 ? 0.941 -3.211 16.472 1.00 91.94 162 VAL A N 1
ATOM 1292 C CA . VAL A 1 162 ? 2.210 -2.667 16.983 1.00 91.94 162 VAL A CA 1
ATOM 1293 C C . VAL A 1 162 ? 3.123 -2.206 15.846 1.00 91.94 162 VAL A C 1
ATOM 1295 O O . VAL A 1 162 ? 3.772 -1.171 15.959 1.00 91.94 162 VAL A O 1
ATOM 1298 N N . ARG A 1 163 ? 3.159 -2.947 14.733 1.00 90.06 163 ARG A N 1
ATOM 1299 C CA . ARG A 1 163 ? 4.028 -2.630 13.593 1.00 90.06 163 ARG A CA 1
ATOM 1300 C C . ARG A 1 163 ? 3.512 -1.510 12.695 1.00 90.06 163 ARG A C 1
ATOM 1302 O O . ARG A 1 163 ? 4.328 -0.811 12.104 1.00 90.06 163 ARG A O 1
ATOM 1309 N N . HIS A 1 164 ? 2.196 -1.354 12.553 1.00 90.06 164 HIS A N 1
ATOM 1310 C CA . HIS A 1 164 ? 1.618 -0.508 11.503 1.00 90.06 164 HIS A CA 1
ATOM 1311 C C . HIS A 1 164 ? 0.716 0.625 12.012 1.00 90.06 164 HIS A C 1
ATOM 1313 O O . HIS A 1 164 ? 0.281 1.436 11.197 1.00 90.06 164 HIS A O 1
ATOM 1319 N N . ALA A 1 165 ? 0.456 0.747 13.319 1.00 88.75 165 ALA A N 1
ATOM 1320 C CA . ALA A 1 165 ? -0.446 1.769 13.865 1.00 88.75 165 ALA A CA 1
ATOM 1321 C C . ALA A 1 165 ? -0.043 3.205 13.491 1.00 88.75 165 ALA A C 1
ATOM 1323 O O . ALA A 1 165 ? -0.888 4.004 13.095 1.00 88.75 165 ALA A O 1
ATOM 1324 N N . GLU A 1 166 ? 1.244 3.550 13.577 1.00 89.25 166 GLU A N 1
ATOM 1325 C CA . GLU A 1 166 ? 1.717 4.895 13.217 1.00 89.25 166 GLU A CA 1
ATOM 1326 C C . GLU A 1 166 ? 1.530 5.191 11.727 1.00 89.25 166 GLU A C 1
ATOM 1328 O O . GLU A 1 166 ? 1.031 6.256 11.354 1.00 89.25 166 GLU A O 1
ATOM 1333 N N . GLN A 1 167 ? 1.874 4.222 10.877 1.00 86.06 167 GLN A N 1
ATOM 1334 C CA . GLN A 1 167 ? 1.697 4.326 9.433 1.00 86.06 167 GLN A CA 1
ATOM 1335 C C . GLN A 1 167 ? 0.211 4.463 9.067 1.00 86.06 167 GLN A C 1
ATOM 1337 O O . GLN A 1 167 ? -0.142 5.307 8.246 1.00 86.06 167 GLN A O 1
ATOM 1342 N N . ALA A 1 168 ? -0.664 3.696 9.722 1.00 86.56 168 ALA A N 1
ATOM 1343 C CA . ALA A 1 168 ? -2.110 3.766 9.549 1.00 86.56 168 ALA A CA 1
ATOM 1344 C C . ALA A 1 168 ? -2.685 5.129 9.970 1.00 86.56 168 ALA A C 1
ATOM 1346 O O . ALA A 1 168 ? -3.435 5.742 9.210 1.00 86.56 168 ALA A O 1
ATOM 1347 N N . ARG A 1 169 ? -2.290 5.658 11.139 1.00 89.38 169 ARG A N 1
ATOM 1348 C CA . ARG A 1 169 ? -2.708 6.996 11.603 1.00 89.38 169 ARG A CA 1
ATOM 1349 C C . ARG A 1 169 ? -2.265 8.094 10.642 1.00 89.38 169 ARG A C 1
ATOM 1351 O O . ARG A 1 169 ? -3.038 8.999 10.335 1.00 89.38 169 ARG A O 1
ATOM 1358 N N . LYS A 1 170 ? -1.026 8.015 10.150 1.00 85.38 170 LYS A N 1
ATOM 1359 C CA . LYS A 1 170 ? -0.501 8.960 9.160 1.00 85.38 170 LYS A CA 1
ATOM 1360 C C . LYS A 1 170 ? -1.302 8.906 7.859 1.00 85.38 170 LYS A C 1
ATOM 1362 O O . LYS A 1 170 ? -1.692 9.960 7.366 1.00 85.38 170 LYS A O 1
ATOM 1367 N N . ALA A 1 171 ? -1.591 7.709 7.350 1.00 82.44 171 ALA A N 1
ATOM 1368 C CA . ALA A 1 171 ? -2.388 7.529 6.140 1.00 82.44 171 ALA A CA 1
ATOM 1369 C C . ALA A 1 171 ? -3.791 8.144 6.279 1.00 82.44 171 ALA A C 1
ATOM 1371 O O . ALA A 1 171 ? -4.209 8.917 5.419 1.00 82.44 171 ALA A O 1
ATOM 1372 N N . LEU A 1 172 ? -4.478 7.883 7.397 1.00 84.06 172 LEU A N 1
ATOM 1373 C CA . LEU A 1 172 ? -5.800 8.451 7.684 1.00 84.06 172 LEU A CA 1
ATOM 1374 C C . LEU A 1 172 ? -5.782 9.975 7.798 1.00 84.06 172 LEU A C 1
ATOM 1376 O O . LEU A 1 172 ? -6.658 10.648 7.260 1.00 84.06 172 LEU A O 1
ATOM 1380 N N . ARG A 1 173 ? -4.775 10.536 8.476 1.00 86.38 173 ARG A N 1
ATOM 1381 C CA . ARG A 1 173 ? -4.613 11.989 8.579 1.00 86.38 173 ARG A CA 1
ATOM 1382 C C . ARG A 1 173 ? -4.394 12.624 7.207 1.00 86.38 173 ARG A C 1
ATOM 1384 O O . ARG A 1 173 ? -5.055 13.610 6.900 1.00 86.38 173 ARG A O 1
ATOM 1391 N N . ASN A 1 174 ? -3.501 12.059 6.395 1.00 78.62 174 ASN A N 1
ATOM 1392 C CA . ASN A 1 174 ? -3.202 12.570 5.057 1.00 78.62 174 ASN A CA 1
ATOM 1393 C C . ASN A 1 174 ? -4.444 12.519 4.154 1.00 78.62 174 ASN A C 1
ATOM 1395 O O . ASN A 1 174 ? -4.710 13.474 3.431 1.00 78.62 174 ASN A O 1
ATOM 1399 N N . PHE A 1 175 ? -5.224 11.437 4.235 1.00 78.44 175 PHE A N 1
ATOM 1400 C CA . PHE A 1 175 ? -6.485 11.301 3.509 1.00 78.44 175 PHE A CA 1
ATOM 1401 C C . PHE A 1 175 ? -7.485 12.399 3.895 1.00 78.44 175 PHE A C 1
ATOM 1403 O O . PHE A 1 175 ? -7.933 13.145 3.032 1.00 78.44 175 PHE A O 1
ATOM 1410 N N . ARG A 1 176 ? -7.742 12.586 5.196 1.00 79.56 176 ARG A N 1
ATOM 1411 C CA . ARG A 1 176 ? -8.663 13.622 5.701 1.00 79.56 176 ARG A CA 1
ATOM 1412 C C . ARG A 1 176 ? -8.220 15.041 5.351 1.00 79.56 176 ARG A C 1
ATOM 1414 O O . ARG A 1 176 ? -9.049 15.882 5.039 1.00 79.56 176 ARG A O 1
ATOM 1421 N N . GLN A 1 177 ? -6.918 15.318 5.404 1.00 75.19 177 GLN A N 1
ATOM 1422 C CA . GLN A 1 177 ? -6.369 16.628 5.036 1.00 75.19 177 GLN A CA 1
ATOM 1423 C C . GLN A 1 177 ? -6.457 16.899 3.528 1.00 75.19 177 GLN A C 1
ATOM 1425 O O . GLN A 1 177 ? -6.555 18.058 3.138 1.00 75.19 177 GLN A O 1
ATOM 1430 N N . GLY A 1 178 ? -6.438 15.852 2.697 1.00 57.66 178 GLY A N 1
ATOM 1431 C CA . GLY A 1 178 ? -6.657 15.943 1.252 1.00 57.66 178 GLY A CA 1
ATOM 1432 C C . GLY A 1 178 ? -8.127 16.096 0.838 1.00 57.66 178 GLY A C 1
ATOM 1433 O O . GLY A 1 178 ? -8.382 16.490 -0.296 1.00 57.66 178 GLY A O 1
ATOM 1434 N N . GLU A 1 179 ? -9.080 15.809 1.733 1.00 48.47 179 GLU A N 1
ATOM 1435 C CA . GLU A 1 179 ? -10.521 16.037 1.528 1.00 48.47 179 GLU A CA 1
ATOM 1436 C C . GLU A 1 179 ? -10.960 17.473 1.864 1.00 48.47 179 GLU A C 1
ATOM 1438 O O . GLU A 1 179 ? -12.055 17.879 1.474 1.00 48.47 179 GLU A O 1
ATOM 1443 N N . THR A 1 180 ? -10.129 18.266 2.549 1.00 37.59 180 THR A N 1
ATOM 1444 C CA . THR A 1 180 ? -10.414 19.685 2.789 1.00 37.59 180 THR A CA 1
ATOM 1445 C C . THR A 1 180 ? -10.195 20.456 1.481 1.00 37.59 180 THR A C 1
ATOM 1447 O O . THR A 1 180 ? -9.056 20.514 1.006 1.00 37.59 180 THR A O 1
ATOM 1450 N N . PRO A 1 181 ? -11.230 21.069 0.869 1.00 35.12 181 PRO A N 1
ATOM 1451 C CA . PRO A 1 181 ? -11.008 22.007 -0.224 1.00 35.12 181 PRO A CA 1
ATO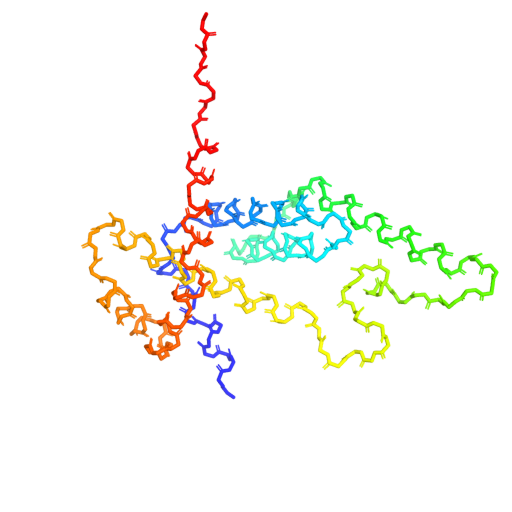M 1452 C C . PRO A 1 181 ? -10.062 23.100 0.283 1.00 35.12 181 PRO A C 1
ATOM 1454 O O . PRO A 1 181 ? -10.172 23.466 1.458 1.00 35.12 181 PRO A O 1
ATOM 1457 N N . PRO A 1 182 ? -9.152 23.647 -0.544 1.00 39.91 182 PRO A N 1
ATOM 1458 C CA . PRO A 1 182 ? -8.473 24.869 -0.151 1.00 39.91 182 PRO A CA 1
ATOM 1459 C C . PRO A 1 182 ? -9.564 25.883 0.192 1.00 39.91 182 PRO A C 1
ATOM 1461 O O . PRO A 1 182 ? -10.417 26.176 -0.653 1.00 39.91 182 PRO A O 1
ATOM 1464 N N . GLU A 1 183 ? -9.585 26.346 1.446 1.00 41.28 183 GLU A N 1
ATOM 1465 C CA . GLU A 1 183 ? -10.388 27.497 1.831 1.00 41.28 183 GLU A CA 1
ATOM 1466 C C . GLU A 1 183 ? -10.112 28.563 0.777 1.00 41.28 183 GLU A C 1
ATOM 1468 O O . GLU A 1 183 ? -8.958 28.926 0.533 1.00 41.28 183 GLU A O 1
ATOM 1473 N N . GLN A 1 184 ? -11.165 28.976 0.074 1.00 41.09 184 GLN A N 1
ATOM 1474 C CA . GLN A 1 184 ? -11.103 30.092 -0.849 1.00 41.09 184 GLN A CA 1
ATOM 1475 C C . GLN A 1 184 ? -10.775 31.327 -0.011 1.00 41.09 184 GLN A C 1
ATOM 1477 O O . GLN A 1 184 ? -11.668 32.022 0.469 1.00 41.09 184 GLN A O 1
ATOM 1482 N N . THR A 1 185 ? -9.487 31.572 0.223 1.00 35.75 185 THR A N 1
ATOM 1483 C CA . THR A 1 185 ? -9.008 32.840 0.751 1.00 35.75 185 THR A CA 1
ATOM 1484 C C . THR A 1 185 ? -9.339 33.888 -0.295 1.00 35.75 185 THR A C 1
ATOM 1486 O O . THR A 1 185 ? -8.756 33.900 -1.383 1.00 35.75 185 THR A O 1
ATOM 1489 N N . SER A 1 186 ? -10.373 34.657 0.041 1.00 38.94 186 SER A N 1
ATOM 1490 C CA . SER A 1 186 ? -10.845 35.851 -0.655 1.00 38.94 186 SER A CA 1
ATOM 1491 C C . SER A 1 186 ? -9.820 36.977 -0.585 1.00 38.94 186 SER A C 1
ATOM 1493 O O . SER A 1 186 ? -9.035 36.994 0.391 1.00 38.94 186 SER A O 1
#

Secondary structure (DSSP, 8-state):
-HHHHHHHTTSSTT-SS-HHHHHHHHHHHHHHHHHH-TT--HHHHHHHHHHHHHHHHTTS--SS----HHHHHHHHHHHHHHHHHHHSTTPPPPPHHHHTT-S-TTT-SS-HHHHHHHHHHHHHHHHHHHHHHHTT--HHHHHHHHHHHHT--HHHHHHHHHHHHHHHHHHHHHHHHHSSPPP---

pLDDT: mean 74.99, std 16.27, range [30.89, 92.75]